Protein AF-A0A1V5YYM2-F1 (afdb_monomer_lite)

Radius of gyration: 24.9 Å; chains: 1; bounding box: 81×80×57 Å

Secondary structure (DSSP, 8-state):
------------TTSHHHHHHHHHHHHHHHH-S------GGGTSPPP---GGGS-HHHHHHHHHHT-GGGHHHHHHHHHHHHH-TTS-HHHHHHHHHHHHHHHHHTT-HHHHHHHHHHHHHH-TT-TTHHHHHHHHHHHHHH---TT----HHHHHHHHHHHHHHS-TTSHHHHHHHHHHHHHHHHHHHHH--HHHHHHHHHHHHHHHHHHHHHHH-TTS-HHHHHHHHHHIIIIIHHHHHHHTTB-TTSPBP---HHHHHHHHHHHHHHHHGGG-S----

Foldseek 3Di:
DDDDDDDDDPPDPPDPVVVVVVVVVVVVVVVPPDPPVVVLCVLQDDQPDDPVLDDPLLVVLVVQLPPLVCLVSVLVSLVVQLPPPSHDPSSNVSSLSSNLVSCLVVVNNVVSLVSLVVCCVVCVPPVVNLSSLLVNLCSQQPDDDPPDHDDPVSNCVSLVVNVVPDDLLDPSNLVSLLSSLSRLVVVCVVPVDVVSLLSSLLSLLSSLLSLVCQLPDPVDDPVRNVVSVCCCVPRRVVVNCCSLQCPPVNDRDPADPVSVVSVVVSVVVSVVVVVPPPPDD

Structure (mmCIF, N/CA/C/O backbone):
data_AF-A0A1V5YYM2-F1
#
_entry.id   AF-A0A1V5YYM2-F1
#
loop_
_atom_site.group_PDB
_atom_site.id
_atom_site.type_symbol
_atom_site.label_atom_id
_atom_site.label_alt_id
_atom_site.label_comp_id
_atom_site.label_asym_id
_atom_site.label_entity_id
_atom_site.label_seq_id
_atom_site.pdbx_PDB_ins_code
_atom_site.Cartn_x
_atom_site.Cartn_y
_atom_site.Cartn_z
_atom_site.occupancy
_atom_site.B_iso_or_equiv
_atom_site.auth_seq_id
_atom_site.auth_comp_id
_atom_site.auth_asym_id
_atom_site.auth_atom_id
_atom_site.pdbx_PDB_model_num
ATOM 1 N N . MET A 1 1 ? 58.681 -53.855 -14.105 1.00 44.12 1 MET A N 1
ATOM 2 C CA . MET A 1 1 ? 58.026 -53.119 -15.206 1.00 44.12 1 MET A CA 1
ATOM 3 C C . MET A 1 1 ? 56.528 -53.098 -14.947 1.00 44.12 1 MET A C 1
ATOM 5 O O . MET A 1 1 ? 55.849 -54.044 -15.306 1.00 44.12 1 MET A O 1
ATOM 9 N N . TYR A 1 2 ? 56.048 -52.062 -14.265 1.00 34.19 2 TYR A N 1
ATOM 10 C CA . TYR A 1 2 ? 54.653 -51.618 -14.283 1.00 34.19 2 TYR A CA 1
ATOM 11 C C . TYR A 1 2 ? 54.739 -50.100 -14.138 1.00 34.19 2 TYR A C 1
ATOM 13 O O . TYR A 1 2 ? 55.001 -49.595 -13.050 1.00 34.19 2 TYR A O 1
ATOM 21 N N . ASN A 1 3 ? 54.689 -49.423 -15.283 1.00 38.22 3 ASN A N 1
ATOM 22 C CA . ASN A 1 3 ? 54.658 -47.971 -15.380 1.00 38.22 3 ASN A CA 1
ATOM 23 C C . ASN A 1 3 ? 53.221 -47.491 -15.166 1.00 38.22 3 ASN A C 1
ATOM 25 O O . ASN A 1 3 ? 52.296 -48.042 -15.759 1.00 38.22 3 ASN A O 1
ATOM 29 N N . ASP A 1 4 ? 53.104 -46.471 -14.318 1.00 44.41 4 ASP A N 1
ATOM 30 C CA . ASP A 1 4 ? 52.368 -45.223 -14.526 1.00 44.41 4 ASP A CA 1
ATOM 31 C C . ASP A 1 4 ? 51.010 -45.286 -15.223 1.00 44.41 4 ASP A C 1
ATOM 33 O O . ASP A 1 4 ? 50.957 -45.476 -16.425 1.00 44.41 4 ASP A O 1
ATOM 37 N N . TYR A 1 5 ? 49.939 -44.980 -14.479 1.00 43.19 5 TYR A N 1
ATOM 38 C CA . TYR A 1 5 ? 48.896 -44.010 -14.864 1.00 43.19 5 TYR A CA 1
ATOM 39 C C . TYR A 1 5 ? 48.033 -43.695 -13.627 1.00 43.19 5 TYR A C 1
ATOM 41 O O . TYR A 1 5 ? 46.926 -44.199 -13.461 1.00 43.19 5 TYR A O 1
ATOM 49 N N . PHE A 1 6 ? 48.549 -42.849 -12.733 1.00 40.72 6 PHE A N 1
ATOM 50 C CA . PHE A 1 6 ? 47.739 -42.149 -11.731 1.00 40.72 6 PHE A CA 1
ATOM 51 C C . PHE A 1 6 ? 47.846 -40.649 -12.014 1.00 40.72 6 PHE A C 1
ATOM 53 O O . PHE A 1 6 ? 48.712 -39.945 -11.500 1.00 40.72 6 PHE A O 1
ATOM 60 N N . SER A 1 7 ? 46.989 -40.161 -12.909 1.00 41.47 7 SER A N 1
ATOM 61 C CA . SER A 1 7 ? 46.844 -38.731 -13.166 1.00 41.47 7 SER A CA 1
ATOM 62 C C . SER A 1 7 ? 46.002 -38.115 -12.052 1.00 41.47 7 SER A C 1
ATOM 64 O O . SER A 1 7 ? 44.785 -38.278 -11.996 1.00 41.47 7 SER A O 1
ATOM 66 N N . ALA A 1 8 ? 46.679 -37.414 -11.147 1.00 40.66 8 ALA A N 1
ATOM 67 C CA . ALA A 1 8 ? 46.074 -36.572 -10.133 1.00 40.66 8 ALA A CA 1
ATOM 68 C C . ALA A 1 8 ? 45.288 -35.423 -10.792 1.00 40.66 8 ALA A C 1
ATOM 70 O O . ALA A 1 8 ? 45.864 -34.522 -11.401 1.00 40.66 8 ALA A O 1
ATOM 71 N N . PHE A 1 9 ? 43.963 -35.427 -10.639 1.00 40.72 9 PHE A N 1
ATOM 72 C CA . PHE A 1 9 ? 43.147 -34.234 -10.851 1.00 40.72 9 PHE A CA 1
ATOM 73 C C . PHE A 1 9 ? 43.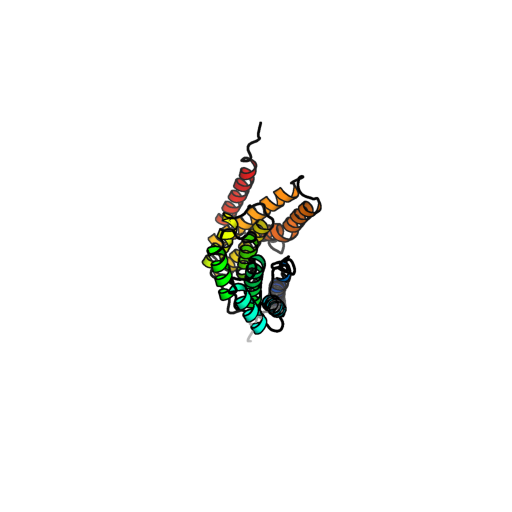372 -33.277 -9.672 1.00 40.72 9 PHE A C 1
ATOM 75 O O . PHE A 1 9 ? 42.743 -33.390 -8.621 1.00 40.72 9 PHE A O 1
ATOM 82 N N . HIS A 1 10 ? 44.272 -32.310 -9.850 1.00 41.38 10 HIS A N 1
ATOM 83 C CA . HIS A 1 10 ? 44.354 -31.123 -9.001 1.00 41.38 10 HIS A CA 1
ATOM 84 C C . HIS A 1 10 ? 43.120 -30.235 -9.238 1.00 41.38 10 HIS A C 1
ATOM 86 O O . HIS A 1 10 ? 43.156 -29.270 -10.000 1.00 41.38 10 HIS A O 1
ATOM 92 N N . LEU A 1 11 ? 42.005 -30.550 -8.576 1.00 45.25 11 LEU A N 1
ATOM 93 C CA . LEU A 1 11 ? 40.904 -29.603 -8.403 1.00 45.25 11 LEU A CA 1
ATOM 94 C C . LEU A 1 11 ? 41.304 -28.611 -7.306 1.00 45.25 11 LEU A C 1
ATOM 96 O O . LEU A 1 11 ? 41.264 -28.915 -6.117 1.00 45.25 11 LEU A O 1
ATOM 100 N N . GLY A 1 12 ? 41.751 -27.429 -7.733 1.00 44.16 12 GLY A N 1
ATOM 101 C CA . GLY A 1 12 ? 42.163 -26.346 -6.844 1.00 44.16 12 GLY A CA 1
ATOM 102 C C . GLY A 1 12 ? 41.041 -25.914 -5.877 1.00 44.16 12 GLY A C 1
ATOM 103 O O . GLY A 1 12 ? 39.883 -25.794 -6.291 1.00 44.16 12 GLY A O 1
ATOM 104 N N . PRO A 1 13 ? 41.357 -25.621 -4.603 1.00 47.72 13 PRO A N 1
ATOM 105 C CA . PRO A 1 13 ? 40.385 -25.373 -3.533 1.00 47.72 13 PRO A CA 1
ATOM 106 C C . PRO A 1 13 ? 39.775 -23.955 -3.548 1.00 47.72 13 PRO A C 1
ATOM 108 O O . PRO A 1 13 ? 39.622 -23.337 -2.501 1.00 47.72 13 PRO A O 1
ATOM 111 N N . CYS A 1 14 ? 39.406 -23.405 -4.714 1.00 48.28 14 CYS A N 1
ATOM 112 C CA . CYS A 1 14 ? 39.045 -21.977 -4.815 1.00 48.28 14 CYS A CA 1
ATOM 113 C C . CYS A 1 14 ? 37.675 -21.653 -5.439 1.00 48.28 14 CYS A C 1
ATOM 115 O O . CYS A 1 14 ? 37.370 -20.478 -5.626 1.00 48.28 14 CYS A O 1
ATOM 117 N N . ARG A 1 15 ? 36.815 -22.635 -5.754 1.00 47.94 15 ARG A N 1
ATOM 118 C CA . ARG A 1 15 ? 35.509 -22.353 -6.404 1.00 47.94 15 ARG A CA 1
ATOM 119 C C . ARG A 1 15 ? 34.270 -22.452 -5.511 1.00 47.94 15 ARG A C 1
ATOM 121 O O . ARG A 1 15 ? 33.248 -21.857 -5.842 1.00 47.94 15 ARG A O 1
ATOM 128 N N . TRP A 1 16 ? 34.359 -23.106 -4.355 1.00 46.88 16 TRP A N 1
ATOM 129 C CA . TRP A 1 16 ? 33.216 -23.245 -3.443 1.00 46.88 16 TRP A CA 1
ATOM 130 C C . TRP A 1 16 ? 32.995 -22.010 -2.554 1.00 46.88 16 TRP A C 1
ATOM 132 O O . TRP A 1 16 ? 31.853 -21.638 -2.297 1.00 46.88 16 TRP A O 1
ATOM 142 N N . GLY A 1 17 ? 34.067 -21.303 -2.172 1.00 46.50 17 GLY A N 1
ATOM 143 C CA . GLY A 1 17 ? 33.970 -20.100 -1.333 1.00 46.50 17 GLY A CA 1
ATOM 144 C C . GLY A 1 17 ? 33.253 -18.929 -2.012 1.00 46.50 17 GLY A C 1
ATOM 145 O O . GLY A 1 17 ? 32.474 -18.228 -1.373 1.00 46.50 17 GLY A O 1
ATOM 146 N N . VAL A 1 18 ? 33.437 -18.755 -3.326 1.00 53.44 18 VAL A N 1
ATOM 147 C CA . VAL A 1 18 ? 32.796 -17.659 -4.076 1.00 53.44 18 VAL A CA 1
ATOM 148 C C . VAL A 1 18 ? 31.281 -17.855 -4.164 1.00 53.44 18 VAL A C 1
ATOM 150 O O . VAL A 1 18 ? 30.542 -16.880 -4.064 1.00 53.44 18 VAL A O 1
ATOM 153 N N . SER A 1 19 ? 30.811 -19.101 -4.288 1.00 55.78 19 SER A N 1
ATOM 154 C CA . SER A 1 19 ? 29.377 -19.415 -4.366 1.00 55.78 19 SER A CA 1
ATOM 155 C C . SER A 1 19 ? 28.674 -19.252 -3.016 1.00 55.78 19 SER A C 1
ATOM 157 O O . SER A 1 19 ? 27.562 -18.734 -2.973 1.00 55.78 19 SER A O 1
ATOM 159 N N . LEU A 1 20 ? 29.338 -19.613 -1.910 1.00 52.62 20 LEU A N 1
ATOM 160 C CA . LEU A 1 20 ? 28.791 -19.433 -0.561 1.00 52.62 20 LEU A CA 1
ATOM 161 C C . LEU A 1 20 ? 28.708 -17.947 -0.179 1.00 52.62 20 LEU A C 1
ATOM 163 O O . LEU A 1 20 ? 27.688 -17.501 0.336 1.00 52.62 20 LEU A O 1
ATOM 167 N N . VAL A 1 21 ? 29.741 -17.157 -0.499 1.00 55.38 21 VAL A N 1
ATOM 168 C CA . VAL A 1 21 ? 29.733 -15.703 -0.270 1.00 55.38 21 VAL A CA 1
ATOM 169 C C . VAL A 1 21 ? 28.675 -15.018 -1.138 1.00 55.38 21 VAL A C 1
ATOM 171 O O . VAL A 1 21 ? 27.991 -14.125 -0.655 1.00 55.38 21 VAL A O 1
ATOM 174 N N . LEU A 1 22 ? 28.465 -15.456 -2.384 1.00 53.03 22 LEU A N 1
ATOM 175 C CA . LEU A 1 22 ? 27.386 -14.934 -3.232 1.00 53.03 22 LEU A CA 1
ATOM 176 C C . LEU A 1 22 ? 25.995 -15.260 -2.686 1.00 53.03 22 LEU A C 1
ATOM 178 O O . LEU A 1 22 ? 25.126 -14.395 -2.734 1.00 53.03 22 LEU A O 1
ATOM 182 N N . LEU A 1 23 ? 25.789 -16.467 -2.151 1.00 53.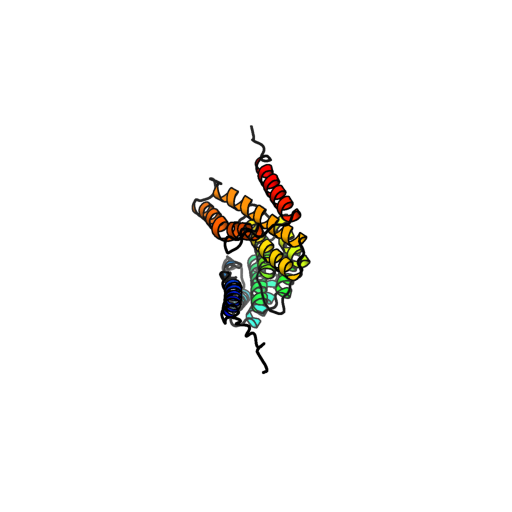47 23 LEU A N 1
ATOM 183 C CA . LEU A 1 23 ? 24.527 -16.849 -1.518 1.00 53.47 23 LEU A CA 1
ATOM 184 C C . LEU A 1 23 ? 24.281 -16.025 -0.245 1.00 53.47 23 LEU A C 1
ATOM 186 O O . LEU A 1 23 ? 23.186 -15.505 -0.064 1.00 53.47 23 LEU A O 1
ATOM 190 N N . VAL A 1 24 ? 25.306 -15.836 0.593 1.00 53.91 24 VAL A N 1
ATOM 191 C CA . VAL A 1 24 ? 25.226 -15.015 1.813 1.00 53.91 24 VAL A CA 1
ATOM 192 C C . VAL A 1 24 ? 25.005 -13.540 1.480 1.00 53.91 24 VAL A C 1
ATOM 194 O O . VAL A 1 24 ? 24.198 -12.901 2.140 1.00 53.91 24 VAL A O 1
ATOM 197 N N . VAL A 1 25 ? 25.635 -12.999 0.433 1.00 51.94 25 VAL A N 1
ATOM 198 C CA . VAL A 1 25 ? 25.414 -11.615 -0.024 1.00 51.94 25 VAL A CA 1
ATOM 199 C C . VAL A 1 25 ? 24.026 -11.455 -0.656 1.00 51.94 25 VAL A C 1
ATOM 201 O O . VAL A 1 25 ? 23.361 -10.464 -0.384 1.00 51.94 25 VAL A O 1
ATOM 204 N N . LEU A 1 26 ? 23.529 -12.422 -1.433 1.00 50.34 26 LEU A N 1
ATOM 205 C CA . LEU A 1 26 ? 22.161 -12.387 -1.971 1.00 50.34 26 LEU A CA 1
ATOM 206 C C . LEU A 1 26 ? 21.103 -12.501 -0.864 1.00 50.34 26 LEU A C 1
ATOM 208 O O . LEU A 1 26 ? 20.121 -11.761 -0.887 1.00 50.34 26 LEU A O 1
ATOM 212 N N . LEU A 1 27 ? 21.322 -13.361 0.135 1.00 47.38 27 LEU A N 1
ATOM 213 C CA . LEU A 1 27 ? 20.458 -13.462 1.314 1.00 47.38 27 LEU A CA 1
ATOM 214 C C . LEU A 1 27 ? 20.529 -12.184 2.160 1.00 47.38 27 LEU A C 1
ATOM 216 O O . LEU A 1 27 ? 19.483 -11.658 2.540 1.00 47.38 27 LEU A O 1
ATOM 220 N N . ALA A 1 28 ? 21.729 -11.630 2.362 1.00 44.12 28 ALA A N 1
ATOM 221 C CA . ALA A 1 28 ? 21.941 -10.383 3.087 1.00 44.12 28 ALA A CA 1
ATOM 222 C C . ALA A 1 28 ? 21.322 -9.180 2.368 1.00 44.12 28 ALA A C 1
ATOM 224 O O . ALA A 1 28 ? 20.746 -8.347 3.043 1.00 44.12 28 ALA A O 1
ATOM 225 N N . PHE A 1 29 ? 21.333 -9.099 1.033 1.00 41.75 29 PHE A N 1
ATOM 226 C CA . PHE A 1 29 ? 20.630 -8.039 0.291 1.00 41.75 29 PHE A CA 1
ATOM 227 C C . PHE A 1 29 ? 19.119 -8.286 0.162 1.00 41.75 29 PHE A C 1
ATOM 229 O O . PHE A 1 29 ? 18.362 -7.327 0.053 1.00 41.75 29 PHE A O 1
ATOM 236 N N . SER A 1 30 ? 18.640 -9.534 0.244 1.00 44.91 30 SER A N 1
ATOM 237 C CA . SER A 1 30 ? 17.197 -9.810 0.384 1.00 44.91 30 SER A CA 1
ATOM 238 C C . SER A 1 30 ? 16.642 -9.385 1.753 1.00 44.91 30 SER A C 1
ATOM 240 O O . SER A 1 30 ? 15.436 -9.137 1.877 1.00 44.91 30 SER A O 1
ATOM 242 N N . ALA A 1 31 ? 17.530 -9.308 2.755 1.00 39.16 31 ALA A N 1
ATOM 243 C CA . ALA A 1 31 ? 17.263 -8.871 4.123 1.00 39.16 31 ALA A CA 1
ATOM 244 C C . ALA A 1 31 ? 17.612 -7.385 4.362 1.00 39.16 31 ALA A C 1
ATOM 246 O O . ALA A 1 31 ? 16.974 -6.739 5.183 1.00 39.16 31 ALA A O 1
ATOM 247 N N . ALA A 1 32 ? 18.580 -6.836 3.621 1.00 35.69 32 ALA A N 1
ATOM 248 C CA . ALA A 1 32 ? 19.042 -5.445 3.661 1.00 35.69 32 ALA A CA 1
ATOM 249 C C . ALA A 1 32 ? 18.532 -4.614 2.473 1.00 35.69 32 ALA A C 1
ATOM 251 O O . ALA A 1 32 ? 19.055 -3.537 2.188 1.00 35.69 32 ALA A O 1
ATOM 252 N N . GLY A 1 33 ? 17.494 -5.096 1.783 1.00 37.94 33 GLY A N 1
ATOM 253 C CA . GLY A 1 33 ? 16.566 -4.214 1.093 1.00 37.94 33 GLY A CA 1
ATOM 254 C C . GLY A 1 33 ? 15.927 -3.377 2.181 1.00 37.94 33 GLY A C 1
ATOM 255 O O . GLY A 1 33 ? 15.015 -3.858 2.843 1.00 37.94 33 GLY A O 1
ATOM 256 N N . THR A 1 34 ? 16.549 -2.225 2.429 1.00 42.56 34 THR A N 1
ATOM 257 C CA . THR A 1 34 ? 16.205 -1.193 3.399 1.00 42.56 34 THR A CA 1
ATOM 258 C C . THR A 1 34 ? 14.816 -1.409 3.956 1.00 42.56 34 THR A C 1
ATOM 260 O O . THR A 1 34 ? 13.812 -1.079 3.325 1.00 42.56 34 THR A O 1
ATOM 263 N N . ALA A 1 35 ? 14.797 -1.974 5.159 1.00 38.59 35 ALA A N 1
ATOM 264 C CA . ALA A 1 35 ? 13.756 -1.713 6.113 1.00 38.59 35 ALA A CA 1
ATOM 265 C C . ALA A 1 35 ? 13.716 -0.188 6.329 1.00 38.59 35 ALA A C 1
ATOM 267 O O . ALA A 1 35 ? 14.156 0.324 7.351 1.00 38.59 35 ALA A O 1
ATOM 268 N N . GLU A 1 36 ? 13.098 0.545 5.400 1.00 40.38 36 GLU A N 1
ATOM 269 C CA . GLU A 1 36 ? 11.957 1.316 5.851 1.00 40.38 36 GLU A CA 1
ATOM 270 C C . GLU A 1 36 ? 11.090 0.281 6.567 1.00 40.38 36 GLU A C 1
ATOM 272 O O . GLU A 1 36 ? 10.297 -0.448 5.971 1.00 40.38 36 GLU A O 1
ATOM 277 N N . GLN A 1 37 ? 11.326 0.139 7.875 1.00 41.47 37 GLN A N 1
ATOM 278 C CA . GLN A 1 37 ? 10.225 -0.081 8.782 1.00 41.47 37 GLN A CA 1
ATOM 279 C C . GLN A 1 37 ? 9.257 1.037 8.414 1.00 41.47 37 GLN A C 1
ATOM 281 O O . GLN A 1 37 ? 9.395 2.165 8.879 1.00 41.47 37 GLN A O 1
ATOM 286 N N . LEU A 1 38 ? 8.371 0.746 7.457 1.00 43.47 38 LEU A N 1
ATOM 287 C CA . LEU A 1 38 ? 7.159 1.487 7.211 1.00 43.47 38 LEU A CA 1
ATOM 288 C C . LEU A 1 38 ? 6.465 1.434 8.558 1.00 43.47 38 LEU A C 1
ATOM 290 O O . LEU A 1 38 ? 5.816 0.450 8.913 1.00 43.47 38 LEU A O 1
ATOM 294 N N . LEU A 1 39 ? 6.759 2.445 9.369 1.00 44.66 39 LEU A N 1
ATOM 295 C CA . LEU A 1 39 ? 6.080 2.695 10.610 1.00 44.66 39 LEU A CA 1
ATOM 296 C C . LEU A 1 39 ? 4.640 2.919 10.177 1.00 44.66 39 LEU A C 1
ATOM 298 O O . LEU A 1 39 ? 4.279 3.990 9.690 1.00 44.66 39 LEU A O 1
ATOM 302 N N . LEU A 1 40 ? 3.835 1.869 10.337 1.00 50.53 40 LEU A N 1
ATOM 303 C CA . LEU A 1 40 ? 2.377 1.902 10.258 1.00 50.53 40 LEU A CA 1
ATOM 304 C C . LEU A 1 40 ? 1.811 3.093 11.061 1.00 50.53 40 LEU A C 1
ATOM 306 O O . LEU A 1 40 ? 0.749 3.611 10.746 1.00 50.53 40 LEU A O 1
ATOM 310 N N . CYS A 1 41 ? 2.581 3.619 12.019 1.00 45.00 41 CYS A N 1
ATOM 311 C CA . CYS A 1 41 ? 2.316 4.842 12.766 1.00 45.00 41 CYS A CA 1
ATOM 312 C C . CYS A 1 41 ? 1.985 6.080 11.909 1.00 45.00 41 CYS A C 1
ATOM 314 O O . CYS A 1 41 ? 1.233 6.924 12.382 1.00 45.00 41 CYS A O 1
ATOM 316 N N . ASN A 1 42 ? 2.500 6.208 10.677 1.00 58.47 42 ASN A N 1
ATOM 317 C CA . ASN A 1 42 ? 2.163 7.346 9.801 1.00 58.47 42 ASN A CA 1
ATOM 318 C C . ASN A 1 42 ? 0.884 7.125 8.977 1.00 58.47 42 ASN A C 1
ATOM 320 O O . ASN A 1 42 ? 0.391 8.064 8.361 1.00 58.47 42 ASN A O 1
ATOM 324 N N . PHE A 1 43 ? 0.374 5.893 8.919 1.00 70.19 43 PHE A N 1
ATOM 325 C CA . PHE A 1 43 ? -0.786 5.533 8.102 1.00 70.19 43 PHE A CA 1
ATOM 326 C C . PHE A 1 43 ? -2.116 5.892 8.778 1.00 70.19 43 PHE A C 1
ATOM 328 O O . PHE A 1 43 ? -3.088 6.197 8.093 1.00 70.19 43 PHE A O 1
ATOM 335 N N . ASN A 1 44 ? -2.155 5.898 10.111 1.00 83.00 44 ASN A N 1
ATOM 336 C CA . ASN A 1 44 ? -3.383 6.115 10.866 1.00 83.00 44 ASN A CA 1
ATOM 337 C C . ASN A 1 44 ? -3.205 7.200 11.945 1.00 83.00 44 ASN A C 1
ATOM 339 O O . ASN A 1 44 ? -3.111 6.874 13.138 1.00 83.00 44 ASN A O 1
ATOM 343 N N . PRO A 1 45 ? -3.090 8.484 11.545 1.00 84.94 45 PRO A N 1
ATOM 344 C CA . PRO A 1 45 ? -2.953 9.581 12.495 1.00 84.94 45 PRO A CA 1
ATOM 345 C C . PRO A 1 45 ? -4.145 9.615 13.454 1.00 84.94 45 PRO A C 1
ATOM 347 O O . PRO A 1 45 ? -5.249 9.213 13.099 1.00 84.94 45 PRO A O 1
ATOM 350 N N . ALA A 1 46 ? -3.914 10.096 14.676 1.00 87.81 46 ALA A N 1
ATOM 351 C CA . ALA A 1 46 ? -4.987 10.299 15.644 1.00 87.81 46 ALA A CA 1
ATOM 352 C C . ALA A 1 46 ? -6.096 11.179 15.036 1.00 87.81 46 ALA A C 1
ATOM 354 O O . ALA A 1 46 ? -5.765 12.179 14.396 1.00 87.81 46 ALA A O 1
ATOM 355 N N . PRO A 1 47 ? -7.381 10.840 15.233 1.00 89.50 47 PRO A N 1
ATOM 356 C CA . PRO A 1 47 ? -8.466 11.645 14.699 1.00 89.50 47 PRO A CA 1
ATOM 357 C C . PRO A 1 47 ? -8.510 12.995 15.428 1.00 89.50 47 PRO A C 1
ATOM 359 O O . PRO A 1 47 ? -8.361 13.062 16.651 1.00 89.50 47 PRO A O 1
ATOM 362 N N . GLU A 1 48 ? -8.703 14.075 14.675 1.00 88.94 48 GLU A N 1
ATOM 363 C CA . GLU A 1 48 ? -8.870 15.421 15.225 1.00 88.94 48 GLU A CA 1
ATOM 364 C C . GLU A 1 48 ? -10.336 15.620 15.617 1.00 88.94 48 GLU A C 1
ATOM 366 O O . GLU A 1 48 ? -11.169 16.012 14.804 1.00 88.94 48 GLU A O 1
ATOM 371 N N . LEU A 1 49 ? -10.657 15.298 16.869 1.00 88.31 49 LEU A N 1
ATOM 372 C CA . LEU A 1 49 ? -12.015 15.358 17.401 1.00 88.31 49 LEU A CA 1
ATOM 373 C C . LEU A 1 49 ? -12.123 16.436 18.485 1.00 88.31 49 LEU A C 1
ATOM 375 O O . LEU A 1 49 ? -11.239 16.529 19.344 1.00 88.31 49 LEU A O 1
ATOM 379 N N . PRO A 1 50 ? -13.188 17.258 18.489 1.00 86.62 50 PRO A N 1
ATOM 380 C CA . PRO A 1 50 ? -13.443 18.150 19.609 1.00 86.62 50 PRO A CA 1
ATOM 381 C C . PRO A 1 50 ? -13.764 17.322 20.857 1.00 86.62 50 PRO A C 1
ATOM 383 O O . PRO A 1 50 ? -14.423 16.288 20.770 1.00 86.62 50 PRO A O 1
ATOM 386 N N . TYR A 1 51 ? -13.339 17.805 22.025 1.00 78.00 51 TYR A N 1
ATOM 387 C CA . TYR A 1 51 ? -13.476 17.091 23.302 1.00 78.00 51 TYR A CA 1
ATOM 388 C C . TYR A 1 51 ? -14.911 16.618 23.606 1.00 78.00 51 TYR A C 1
ATOM 390 O O . TYR A 1 51 ? -15.108 15.584 24.221 1.00 78.00 51 TYR A O 1
ATOM 398 N N . GLU A 1 52 ? -15.920 17.359 23.149 1.00 88.69 52 GLU A N 1
ATOM 399 C CA . GLU A 1 52 ? -17.336 17.061 23.406 1.00 88.69 52 GLU A CA 1
ATOM 400 C C . GLU A 1 52 ? -17.944 16.034 22.433 1.00 88.69 52 GLU A C 1
ATOM 402 O O . GLU A 1 52 ? -19.106 15.662 22.585 1.00 88.69 52 GLU A O 1
ATOM 407 N N . SER A 1 53 ? -17.199 15.600 21.409 1.00 91.56 53 SER A N 1
ATOM 408 C CA . SER A 1 53 ? -17.707 14.665 20.389 1.00 91.56 53 SER A CA 1
ATOM 409 C C . SER A 1 53 ? -17.579 13.195 20.767 1.00 91.56 53 SER A C 1
ATOM 411 O O . SER A 1 53 ? -18.150 12.353 20.078 1.00 91.56 53 SER A O 1
ATOM 413 N N . THR A 1 54 ? -16.857 12.886 21.843 1.00 94.69 54 THR A N 1
ATOM 414 C CA . THR A 1 54 ? -16.673 11.524 22.336 1.00 94.69 54 THR A CA 1
ATOM 415 C C . THR A 1 54 ? -17.215 11.369 23.753 1.00 94.69 54 THR A C 1
ATOM 417 O O . THR A 1 54 ? -17.270 12.317 24.538 1.00 94.69 54 THR A O 1
ATOM 420 N N . SER A 1 55 ? -17.659 10.158 24.085 1.00 95.88 55 SER A N 1
ATOM 421 C CA . SER A 1 55 ? -17.982 9.788 25.464 1.00 95.88 55 SER A CA 1
ATOM 422 C C . SER A 1 55 ? -16.725 9.348 26.224 1.00 95.88 55 SER A C 1
ATOM 424 O O . SER A 1 55 ? -15.719 8.960 25.625 1.00 95.88 55 SER A O 1
ATOM 426 N N . PHE A 1 56 ? -16.789 9.325 27.558 1.00 95.81 56 PHE A N 1
ATOM 427 C CA . PHE A 1 56 ? -15.687 8.813 28.382 1.00 95.81 56 PHE A CA 1
ATOM 428 C C . PHE A 1 56 ? -15.350 7.347 28.070 1.00 95.81 56 PHE A C 1
ATOM 430 O O . PHE A 1 56 ? -14.186 6.949 28.126 1.00 95.81 56 PHE A O 1
ATOM 437 N N . GLU A 1 57 ? -16.355 6.538 27.735 1.00 96.88 57 GLU A N 1
ATOM 438 C CA . GLU A 1 57 ? -16.171 5.148 27.319 1.00 96.88 57 GLU A CA 1
ATOM 439 C C . GLU A 1 57 ? -15.417 5.063 25.985 1.00 96.88 57 GLU A C 1
ATOM 441 O O . GLU A 1 57 ? -14.505 4.248 25.852 1.00 96.88 57 GLU A O 1
ATOM 446 N N . GLN A 1 58 ? -15.741 5.927 25.019 1.00 97.12 58 GLN A N 1
ATOM 447 C CA . GLN A 1 58 ? -15.046 5.988 23.729 1.00 97.12 58 GLN A CA 1
ATOM 448 C C . GLN A 1 58 ? -13.591 6.443 23.891 1.00 97.12 58 GLN A C 1
ATOM 450 O O . GLN A 1 58 ? -12.696 5.850 23.288 1.00 97.12 58 GLN A O 1
ATOM 455 N N . ASP A 1 59 ? -13.333 7.422 24.760 1.00 95.56 59 ASP A N 1
ATOM 456 C CA . ASP A 1 59 ? -11.975 7.867 25.088 1.00 95.56 59 ASP A CA 1
ATOM 457 C C . ASP A 1 59 ? -11.147 6.748 25.740 1.00 95.56 59 ASP A C 1
ATOM 459 O O . ASP A 1 59 ? -9.966 6.567 25.420 1.00 95.56 59 ASP A O 1
ATOM 463 N N . ALA A 1 60 ? -11.765 5.965 26.632 1.00 96.81 60 ALA A N 1
ATOM 464 C CA . ALA A 1 60 ? -11.123 4.814 27.258 1.00 96.81 60 ALA A CA 1
ATOM 465 C C . ALA A 1 60 ? -10.773 3.735 26.221 1.00 96.81 60 ALA A C 1
ATOM 467 O O . ALA A 1 60 ? -9.625 3.285 26.170 1.00 96.81 60 ALA A O 1
ATOM 468 N N . LEU A 1 61 ? -11.714 3.381 25.339 1.00 97.69 61 LEU A N 1
ATOM 469 C CA . LEU A 1 61 ? -11.467 2.432 24.250 1.00 97.69 61 LEU A CA 1
ATOM 470 C C . LEU A 1 61 ? -10.383 2.942 23.290 1.00 97.69 61 LEU A C 1
ATOM 472 O O . LEU A 1 61 ? -9.519 2.176 22.863 1.00 97.69 61 LEU A O 1
ATOM 476 N N . TYR A 1 62 ? -10.371 4.237 22.978 1.00 96.31 62 TYR A N 1
ATOM 477 C CA . TYR A 1 62 ? -9.329 4.844 22.151 1.00 96.31 62 TYR A CA 1
ATOM 478 C C . TYR A 1 62 ? -7.946 4.723 22.812 1.00 96.31 62 TYR A C 1
ATOM 480 O O . TYR A 1 62 ? -6.966 4.346 22.160 1.00 96.31 62 TYR A O 1
ATOM 488 N N . ALA A 1 63 ? -7.855 4.978 24.119 1.00 95.44 63 ALA A N 1
ATOM 489 C CA . ALA A 1 63 ? -6.616 4.816 24.876 1.00 95.44 63 ALA A CA 1
ATOM 490 C C . ALA A 1 63 ? -6.131 3.354 24.915 1.00 95.44 63 ALA A C 1
ATOM 492 O O . ALA A 1 63 ? -4.923 3.110 24.823 1.00 95.44 63 ALA A O 1
ATOM 493 N N . GLU A 1 64 ? -7.044 2.386 25.014 1.00 96.81 64 GLU A N 1
ATOM 494 C CA . GLU A 1 64 ? -6.734 0.952 24.942 1.00 96.81 64 GLU A CA 1
ATOM 495 C C . GLU A 1 64 ? -6.266 0.534 23.539 1.00 96.81 64 GLU A C 1
ATOM 497 O O . GLU A 1 64 ? -5.224 -0.108 23.404 1.00 96.81 64 GLU A O 1
ATOM 502 N N . ALA A 1 65 ? -6.951 0.980 22.482 1.00 95.50 65 ALA A N 1
ATOM 503 C CA . ALA A 1 65 ? -6.610 0.705 21.081 1.00 95.50 65 ALA A CA 1
ATOM 504 C C . ALA A 1 65 ? -5.199 1.189 20.675 1.00 95.50 65 ALA A C 1
ATOM 506 O O . ALA A 1 65 ? -4.582 0.686 19.725 1.00 95.50 65 ALA A O 1
ATOM 507 N N . LYS A 1 66 ? -4.636 2.162 21.402 1.00 93.69 66 LYS A N 1
ATOM 508 C CA . LYS A 1 66 ? -3.268 2.654 21.174 1.00 93.69 66 LYS A CA 1
ATOM 509 C C . LYS A 1 66 ? -2.176 1.727 21.724 1.00 93.69 66 LYS A C 1
ATOM 511 O O . LYS A 1 66 ? -1.041 1.819 21.252 1.00 93.69 66 LYS A O 1
ATOM 516 N N . GLN A 1 67 ? -2.486 0.825 22.653 1.00 91.62 67 GLN A N 1
ATOM 517 C CA . GLN A 1 67 ? -1.510 -0.025 23.352 1.00 91.62 67 GLN A CA 1
ATOM 518 C C . GLN A 1 67 ? -1.147 -1.284 22.540 1.00 91.62 67 GLN A C 1
ATOM 520 O O . GLN A 1 67 ? -1.709 -2.358 22.740 1.00 91.62 67 GLN A O 1
ATOM 525 N N . LEU A 1 68 ? -0.185 -1.176 21.610 1.00 84.62 68 LEU A N 1
ATOM 526 C CA . LEU A 1 68 ? 0.258 -2.317 20.776 1.00 84.62 68 LEU A CA 1
ATOM 527 C C . LEU A 1 68 ? 0.967 -3.433 21.553 1.00 84.62 68 LEU A C 1
ATOM 529 O O . LEU A 1 68 ? 1.101 -4.544 21.043 1.00 84.62 68 LEU A O 1
ATOM 533 N N . ASP A 1 69 ? 1.439 -3.158 22.766 1.00 89.94 69 ASP A N 1
ATOM 534 C CA . ASP A 1 69 ? 1.986 -4.163 23.676 1.00 89.94 69 ASP A CA 1
ATOM 535 C C . ASP A 1 69 ? 0.905 -5.133 24.178 1.00 89.94 69 ASP A C 1
ATOM 537 O O . ASP A 1 69 ? 1.211 -6.282 24.499 1.00 89.94 69 ASP A O 1
ATOM 541 N N . LYS A 1 70 ? -0.368 -4.716 24.159 1.00 93.38 70 LYS A N 1
ATOM 542 C CA . LYS A 1 70 ? -1.533 -5.519 24.557 1.00 93.38 70 LYS A CA 1
ATOM 543 C C . LYS A 1 70 ? -2.465 -5.760 23.373 1.00 93.38 70 LYS A C 1
ATOM 545 O O . LYS A 1 70 ? -3.641 -5.403 23.407 1.00 93.38 70 LYS A O 1
ATOM 550 N N . LYS A 1 71 ? -1.926 -6.383 22.320 1.00 93.19 71 LYS A N 1
ATOM 551 C CA . LYS A 1 71 ? -2.588 -6.558 21.013 1.00 93.19 71 LYS A CA 1
ATOM 552 C C . LYS A 1 71 ? -4.039 -7.045 21.104 1.00 93.19 71 LYS A C 1
ATOM 554 O O . LYS A 1 71 ? -4.891 -6.457 20.454 1.00 93.19 71 LYS A O 1
ATOM 559 N N . ASP A 1 72 ? -4.340 -8.045 21.936 1.00 96.38 72 ASP A N 1
ATOM 560 C CA . ASP A 1 72 ? -5.707 -8.577 22.072 1.00 96.38 72 ASP A CA 1
ATOM 561 C C . ASP A 1 72 ? -6.691 -7.556 22.668 1.00 96.38 72 ASP A C 1
ATOM 563 O O . ASP A 1 72 ? -7.831 -7.452 22.215 1.00 96.38 72 ASP A O 1
ATOM 567 N N . GLN A 1 73 ? -6.246 -6.776 23.660 1.00 97.06 73 GLN A N 1
ATOM 568 C CA . GLN A 1 73 ? -7.053 -5.712 24.268 1.00 97.06 73 GLN A CA 1
ATOM 569 C C . GLN A 1 73 ? -7.253 -4.565 23.280 1.00 97.06 73 GLN A C 1
ATOM 571 O O . GLN A 1 73 ? -8.379 -4.128 23.066 1.00 97.06 73 GLN A O 1
ATOM 576 N N . ALA A 1 74 ? -6.178 -4.142 22.611 1.00 96.88 74 ALA A N 1
ATOM 577 C CA . ALA A 1 74 ? -6.248 -3.107 21.589 1.00 96.88 74 ALA A CA 1
ATOM 578 C C . ALA A 1 74 ? -7.180 -3.514 20.433 1.00 96.88 74 ALA A C 1
ATOM 580 O O . ALA A 1 74 ? -7.998 -2.714 19.987 1.00 96.88 74 ALA A O 1
ATOM 581 N N . LEU A 1 75 ? -7.117 -4.776 19.997 1.00 97.50 75 LEU A N 1
ATOM 582 C CA . LEU A 1 75 ? -7.984 -5.330 18.960 1.00 97.50 75 LEU A CA 1
ATOM 583 C C . LEU A 1 75 ? -9.459 -5.334 19.387 1.00 97.50 75 LEU A C 1
ATOM 585 O O . LEU A 1 75 ? -10.330 -4.951 18.604 1.00 97.50 75 LEU A O 1
ATOM 589 N N . ALA A 1 76 ? -9.749 -5.749 20.623 1.00 98.00 76 ALA A N 1
ATOM 590 C CA . ALA A 1 76 ? -11.103 -5.710 21.170 1.00 98.00 76 ALA A CA 1
ATOM 591 C C . ALA A 1 76 ? -11.640 -4.272 21.253 1.00 98.00 76 ALA A C 1
ATOM 593 O O . ALA A 1 76 ? -12.781 -4.026 20.858 1.00 98.00 76 ALA A O 1
ATOM 594 N N . ALA A 1 77 ? -10.805 -3.322 21.681 1.00 97.94 77 ALA A N 1
ATOM 595 C CA . ALA A 1 77 ? -11.170 -1.915 21.769 1.00 97.94 77 ALA A CA 1
ATOM 596 C C . ALA A 1 77 ? -11.454 -1.293 20.391 1.00 97.94 77 ALA A C 1
ATOM 598 O O . ALA A 1 77 ? -12.470 -0.618 20.222 1.00 97.94 77 ALA A O 1
ATOM 599 N N . CYS A 1 78 ? -10.634 -1.587 19.372 1.00 97.69 78 CYS A N 1
ATOM 600 C CA . CYS A 1 78 ? -10.901 -1.168 17.991 1.00 97.69 78 CYS A CA 1
ATOM 601 C C . CYS A 1 78 ? -12.247 -1.695 17.477 1.00 97.69 78 CYS A C 1
ATOM 603 O O . CYS A 1 78 ? -13.017 -0.946 16.878 1.00 97.69 78 CYS A O 1
ATOM 605 N N . ARG A 1 79 ? -12.557 -2.971 17.736 1.00 98.12 79 ARG A N 1
ATOM 606 C CA . ARG A 1 79 ? -13.832 -3.579 17.323 1.00 98.12 79 ARG A CA 1
ATOM 607 C C . ARG A 1 79 ? -15.024 -2.936 18.016 1.00 98.12 79 ARG A C 1
ATOM 609 O O . ARG A 1 79 ? -16.028 -2.698 17.352 1.00 98.12 79 ARG A O 1
ATOM 616 N N . ALA A 1 80 ? -14.903 -2.648 19.312 1.00 98.00 80 ALA A N 1
ATOM 617 C CA . ALA A 1 80 ? -15.940 -1.961 20.072 1.00 98.00 80 ALA A CA 1
ATOM 618 C C . ALA A 1 80 ? -16.200 -0.555 19.508 1.00 98.00 80 ALA A C 1
ATOM 620 O O . ALA A 1 80 ? -17.344 -0.240 19.198 1.00 98.00 80 ALA A O 1
ATOM 621 N N . LEU A 1 81 ? -15.148 0.238 19.268 1.00 97.50 81 LEU A N 1
ATOM 622 C CA . LEU A 1 81 ? -15.269 1.570 18.658 1.00 97.50 81 LEU A CA 1
ATOM 623 C C . LEU A 1 81 ? -15.890 1.527 17.261 1.00 97.50 81 LEU A C 1
ATOM 625 O O . LEU A 1 81 ? -16.753 2.335 16.945 1.00 97.50 81 LEU A O 1
ATOM 629 N N . ARG A 1 82 ? -15.479 0.573 16.420 1.00 95.56 82 ARG A N 1
ATOM 630 C CA . ARG A 1 82 ? -16.003 0.424 15.054 1.00 95.56 82 ARG A CA 1
ATOM 631 C C . ARG A 1 82 ? -17.479 0.014 15.021 1.00 95.56 82 ARG A C 1
ATOM 633 O O . ARG A 1 82 ? -18.165 0.292 14.045 1.00 95.56 82 ARG A O 1
ATOM 640 N N . GLN A 1 83 ? -17.952 -0.703 16.039 1.00 95.94 83 GLN A N 1
ATOM 641 C CA . GLN A 1 83 ? -19.345 -1.153 16.144 1.00 95.94 83 GLN A CA 1
ATOM 642 C C . GLN A 1 83 ? -20.248 -0.141 16.859 1.00 95.94 83 GLN A C 1
ATOM 644 O O . GLN A 1 83 ? -21.471 -0.274 16.798 1.00 95.94 83 GLN A O 1
ATOM 649 N N . ASP A 1 84 ? -19.668 0.853 17.530 1.00 97.25 84 ASP A N 1
ATOM 650 C CA . ASP A 1 84 ? -20.407 1.898 18.220 1.00 97.25 84 ASP A CA 1
ATOM 651 C C . ASP A 1 84 ? -20.943 2.933 17.222 1.00 97.25 84 ASP A C 1
ATOM 653 O O . ASP A 1 84 ? -20.239 3.842 16.788 1.00 97.25 84 ASP A O 1
ATOM 657 N N . SER A 1 85 ? -22.231 2.826 16.890 1.00 95.56 85 SER A N 1
ATOM 658 C CA . SER A 1 85 ? -22.908 3.769 15.993 1.00 95.56 85 SER A CA 1
ATOM 659 C C . SER A 1 85 ? -23.011 5.195 16.546 1.00 95.56 85 SER A C 1
ATOM 661 O O . SER A 1 85 ? -23.393 6.095 15.803 1.00 95.56 85 SER A O 1
ATOM 663 N N . SER A 1 86 ? -22.743 5.401 17.840 1.00 96.44 86 SER A N 1
ATOM 664 C CA . SER A 1 86 ? -22.703 6.730 18.458 1.00 96.44 86 SER A CA 1
ATOM 665 C C . SER A 1 86 ? -21.324 7.388 18.384 1.00 96.44 86 SER A C 1
ATOM 667 O O . SER A 1 86 ? -21.220 8.589 18.628 1.00 96.44 86 SER A O 1
ATOM 669 N N . ALA A 1 87 ? -20.274 6.638 18.032 1.00 96.06 87 ALA A N 1
ATOM 670 C CA . ALA A 1 87 ? -18.939 7.191 17.852 1.00 96.06 87 ALA A CA 1
ATOM 671 C C . ALA A 1 87 ? -18.879 8.072 16.592 1.00 96.06 87 ALA A C 1
ATOM 673 O O . ALA A 1 87 ? -19.470 7.707 15.568 1.00 96.06 87 ALA A O 1
ATOM 674 N N . PRO A 1 88 ? -18.132 9.192 16.612 1.00 95.62 88 PRO A N 1
ATOM 675 C CA . PRO A 1 88 ? -17.878 9.985 15.415 1.00 95.62 88 PRO A CA 1
ATOM 676 C C . PRO A 1 88 ? -17.306 9.142 14.273 1.00 95.62 88 PRO A C 1
ATOM 678 O O . PRO A 1 88 ? -16.531 8.206 14.497 1.00 95.62 88 PRO A O 1
ATOM 681 N N . TRP A 1 89 ? -17.659 9.498 13.039 1.00 93.00 89 TRP A N 1
ATOM 682 C CA . TRP A 1 89 ? -17.234 8.774 11.840 1.00 93.00 89 TRP A CA 1
ATOM 683 C C . TRP A 1 89 ? -15.708 8.638 11.756 1.00 93.00 89 TRP A C 1
ATOM 685 O O . TRP A 1 89 ? -15.176 7.559 11.490 1.00 93.00 89 TRP A O 1
ATOM 695 N N . GLU A 1 90 ? -14.991 9.715 12.061 1.00 93.69 90 GLU A N 1
ATOM 696 C CA . GLU A 1 90 ? -13.534 9.776 12.054 1.00 93.69 90 GLU A CA 1
ATOM 697 C C . GLU A 1 90 ? -12.923 8.801 13.069 1.00 93.69 90 GLU A C 1
ATOM 699 O O . GLU A 1 90 ? -11.892 8.189 12.783 1.00 93.69 90 GLU A O 1
ATOM 704 N N . LEU A 1 91 ? -13.577 8.600 14.222 1.00 95.25 91 LEU A N 1
ATOM 705 C CA . LEU A 1 91 ? -13.144 7.637 15.235 1.00 95.25 91 LEU A CA 1
ATOM 706 C C . LEU A 1 91 ? -13.377 6.193 14.778 1.00 95.25 91 LEU A C 1
ATOM 708 O O . LEU A 1 91 ? -12.495 5.351 14.952 1.00 95.25 91 LEU A O 1
ATOM 712 N N . GLN A 1 92 ? -14.523 5.906 14.153 1.00 95.00 92 GLN A N 1
ATOM 713 C CA . GLN A 1 92 ? -14.822 4.579 13.594 1.00 95.00 92 GLN A CA 1
ATOM 714 C C . GLN A 1 92 ? -13.853 4.215 12.459 1.00 95.00 92 GLN A C 1
ATOM 716 O O . GLN A 1 92 ? -13.322 3.097 12.411 1.00 95.00 92 GLN A O 1
ATOM 721 N N . ARG A 1 93 ? -13.569 5.175 11.570 1.00 93.31 93 ARG A N 1
ATOM 722 C CA . ARG A 1 93 ? -12.571 5.035 10.503 1.00 93.31 93 ARG A CA 1
ATOM 723 C C . ARG A 1 93 ? -11.188 4.775 11.090 1.00 93.31 93 ARG A C 1
ATOM 725 O O . ARG A 1 93 ? -10.546 3.790 10.725 1.00 93.31 93 ARG A O 1
ATOM 732 N N . TRP A 1 94 ? -10.755 5.602 12.042 1.00 94.44 94 TRP A N 1
ATOM 733 C CA . TRP A 1 94 ? -9.477 5.419 12.730 1.00 94.44 94 TRP A CA 1
ATOM 734 C C . TRP A 1 94 ? -9.372 4.037 13.388 1.00 94.44 94 TRP A C 1
ATOM 736 O O . TRP A 1 94 ? -8.357 3.354 13.236 1.00 94.44 94 TRP A O 1
ATOM 746 N N . ALA A 1 95 ? -10.425 3.593 14.079 1.00 95.62 95 ALA A N 1
ATOM 747 C CA . ALA A 1 95 ? -10.458 2.296 14.744 1.00 95.62 95 ALA A CA 1
ATOM 748 C C . ALA A 1 95 ? -10.341 1.136 13.744 1.00 95.62 95 ALA A C 1
ATOM 750 O O . ALA A 1 95 ? -9.620 0.175 14.009 1.00 95.62 95 ALA A O 1
ATOM 751 N N . THR A 1 96 ? -10.972 1.248 12.572 1.00 94.94 96 THR A N 1
ATOM 752 C CA . THR A 1 96 ? -10.853 0.257 11.490 1.00 94.94 96 THR A CA 1
ATOM 753 C C . THR A 1 96 ? -9.424 0.160 10.966 1.00 94.94 96 THR A C 1
ATOM 755 O O . THR A 1 96 ? -8.875 -0.935 10.845 1.00 94.94 96 THR A O 1
ATOM 758 N N . LEU A 1 97 ? -8.786 1.298 10.692 1.00 92.69 97 LEU A N 1
ATOM 759 C CA . LEU A 1 97 ? -7.402 1.325 10.213 1.00 92.69 97 LEU A CA 1
ATOM 760 C C . LEU A 1 97 ? -6.430 0.779 11.257 1.00 92.69 97 LEU A C 1
ATOM 762 O O . LEU A 1 97 ? -5.488 0.056 10.926 1.00 92.69 97 LEU A O 1
ATOM 766 N N . ARG A 1 98 ? -6.695 1.068 12.532 1.00 94.12 98 ARG A N 1
ATOM 767 C CA . ARG A 1 98 ? -5.928 0.529 13.650 1.00 94.12 98 ARG A CA 1
ATOM 768 C C . ARG A 1 98 ? -6.113 -0.982 13.788 1.00 94.12 98 ARG A C 1
ATOM 770 O O . ARG A 1 98 ? -5.140 -1.682 14.055 1.00 94.12 98 ARG A O 1
ATOM 777 N N . GLU A 1 99 ? -7.321 -1.492 13.560 1.00 95.50 99 GLU A N 1
ATOM 778 C CA . GLU A 1 99 ? -7.605 -2.929 13.533 1.00 95.50 99 GLU A CA 1
ATOM 779 C C . GLU A 1 99 ? -6.796 -3.633 12.425 1.00 95.50 99 GLU A C 1
ATOM 781 O O . GLU A 1 99 ? -6.136 -4.631 12.709 1.00 95.50 99 GLU A O 1
ATOM 786 N N . ILE A 1 100 ? -6.752 -3.083 11.203 1.00 94.69 100 ILE A N 1
ATOM 787 C CA . ILE A 1 100 ? -5.929 -3.604 10.087 1.00 94.69 100 ILE A CA 1
ATOM 788 C C . ILE A 1 100 ? -4.445 -3.679 10.482 1.00 94.69 100 ILE A C 1
ATOM 790 O O . ILE A 1 100 ? -3.781 -4.697 10.253 1.00 94.69 100 ILE A O 1
ATOM 794 N N . GLU A 1 101 ? -3.922 -2.620 11.105 1.00 92.19 101 GLU A N 1
ATOM 795 C CA . GLU A 1 101 ? -2.540 -2.566 11.591 1.00 92.19 101 GLU A CA 1
ATOM 796 C C . GLU A 1 101 ? -2.258 -3.655 12.636 1.00 92.19 101 GLU A C 1
ATOM 798 O O . GLU A 1 101 ? -1.280 -4.398 12.511 1.00 92.19 101 GLU A O 1
ATOM 803 N N . ILE A 1 102 ? -3.120 -3.777 13.651 1.00 93.12 102 ILE A N 1
ATOM 804 C CA . ILE A 1 102 ? -2.965 -4.762 14.728 1.00 93.12 102 ILE A CA 1
ATOM 805 C C . ILE A 1 102 ? -3.014 -6.184 14.164 1.00 93.12 102 ILE A C 1
ATOM 807 O O . ILE A 1 102 ? -2.130 -6.980 14.480 1.00 93.12 102 ILE A O 1
ATOM 811 N N . LEU A 1 103 ? -3.979 -6.489 13.290 1.00 94.81 103 LEU A N 1
ATOM 812 C CA . LEU A 1 103 ? -4.096 -7.795 12.631 1.00 94.81 103 LEU A CA 1
ATOM 813 C C . LEU A 1 103 ? -2.824 -8.141 11.848 1.00 94.81 103 LEU A C 1
ATOM 815 O O . LEU A 1 103 ? -2.307 -9.249 11.964 1.00 94.81 103 LEU A O 1
ATOM 819 N N . THR A 1 104 ? -2.260 -7.171 11.128 1.00 91.69 104 THR A N 1
ATOM 820 C CA . THR A 1 104 ? -0.995 -7.352 10.399 1.00 91.69 104 THR A CA 1
ATOM 821 C C . THR A 1 104 ? 0.178 -7.638 11.345 1.00 91.69 104 THR A C 1
ATOM 823 O O . THR A 1 104 ? 1.038 -8.458 11.044 1.00 91.69 104 THR A O 1
ATOM 826 N N . VAL A 1 105 ? 0.226 -6.987 12.511 1.00 90.06 105 VAL A N 1
ATOM 827 C CA . VAL A 1 105 ? 1.255 -7.202 13.550 1.00 90.06 105 VAL A CA 1
ATOM 828 C C . VAL A 1 105 ? 1.034 -8.505 14.344 1.00 90.06 105 VAL A C 1
ATOM 830 O O . VAL A 1 105 ? 1.920 -8.946 15.086 1.00 90.06 105 VAL A O 1
ATOM 833 N N . MET A 1 106 ? -0.144 -9.114 14.225 1.00 92.19 106 MET A N 1
ATOM 834 C CA . MET A 1 106 ? -0.503 -10.418 14.789 1.00 92.19 106 MET A CA 1
ATOM 835 C C . MET A 1 106 ? -0.376 -11.560 13.772 1.00 92.19 106 MET A C 1
ATOM 837 O O . MET A 1 106 ? -0.872 -12.650 14.048 1.00 92.19 106 MET A O 1
ATOM 841 N N . ASP A 1 107 ? 0.259 -11.323 12.619 1.00 92.75 107 ASP A N 1
ATOM 842 C CA . ASP A 1 107 ? 0.404 -12.307 11.537 1.00 92.75 107 ASP A CA 1
ATOM 843 C C . ASP A 1 107 ? -0.959 -12.830 11.015 1.00 92.75 107 ASP A C 1
ATOM 845 O O . ASP A 1 107 ? -1.119 -13.999 10.653 1.00 92.75 107 ASP A O 1
ATOM 849 N N . GLN A 1 108 ? -1.976 -11.956 11.021 1.00 94.25 108 GLN A N 1
ATOM 850 C CA . GLN A 1 108 ? -3.331 -12.205 10.514 1.00 94.25 108 GLN A CA 1
ATOM 851 C C . GLN A 1 108 ? -3.612 -11.377 9.250 1.00 94.25 108 GLN A C 1
ATOM 853 O O . GLN A 1 108 ? -4.661 -10.739 9.128 1.00 94.25 108 GLN A O 1
ATOM 858 N N . GLU A 1 109 ? -2.684 -11.367 8.291 1.00 94.69 109 GLU A N 1
ATOM 859 C CA . GLU A 1 109 ? -2.771 -10.512 7.102 1.00 94.69 109 GLU A CA 1
ATOM 860 C C . GLU A 1 109 ? -4.041 -10.753 6.274 1.00 94.69 109 GLU A C 1
ATOM 862 O O . GLU A 1 109 ? -4.646 -9.787 5.825 1.00 94.69 109 GLU A O 1
ATOM 867 N N . HIS A 1 110 ? -4.512 -11.997 6.121 1.00 95.12 110 HIS A N 1
ATOM 868 C CA . HIS A 1 110 ? -5.773 -12.264 5.408 1.00 95.12 110 HIS A CA 1
ATOM 869 C C . HIS A 1 110 ? -6.975 -11.577 6.071 1.00 95.12 110 HIS A C 1
ATOM 871 O O . HIS A 1 110 ? -7.770 -10.945 5.382 1.00 95.12 110 HIS A O 1
ATOM 877 N N . ALA A 1 111 ? -7.068 -11.614 7.405 1.00 96.19 111 ALA A N 1
ATOM 878 C CA . ALA A 1 111 ? -8.134 -10.923 8.128 1.00 96.19 111 ALA A CA 1
ATOM 879 C C . ALA A 1 111 ? -8.023 -9.396 7.975 1.00 96.19 111 ALA A C 1
ATOM 881 O O . ALA A 1 111 ? -9.038 -8.712 7.847 1.00 96.19 111 ALA A O 1
ATOM 882 N N . ALA A 1 112 ? -6.796 -8.863 7.947 1.00 95.94 112 ALA A N 1
ATOM 883 C CA . ALA A 1 112 ? -6.546 -7.448 7.684 1.00 95.94 112 ALA A CA 1
ATOM 884 C C . ALA A 1 112 ? -7.005 -7.045 6.267 1.00 95.94 112 ALA A C 1
ATOM 886 O O . ALA A 1 112 ? -7.666 -6.016 6.100 1.00 95.94 112 ALA A O 1
ATOM 887 N N . LEU A 1 113 ? -6.716 -7.880 5.259 1.00 96.00 113 LEU A N 1
ATOM 888 C CA . LEU A 1 113 ? -7.175 -7.679 3.883 1.00 96.00 113 LEU A CA 1
ATOM 889 C C . LEU A 1 113 ? -8.700 -7.729 3.779 1.00 96.00 113 LEU A C 1
ATOM 891 O O . LEU A 1 113 ? -9.295 -6.840 3.168 1.00 96.00 113 LEU A O 1
ATOM 895 N N . ASP A 1 114 ? -9.337 -8.729 4.387 1.00 97.00 114 ASP A N 1
ATOM 896 C CA . ASP A 1 114 ? -10.792 -8.888 4.364 1.00 97.00 114 ASP A CA 1
ATOM 897 C C . ASP A 1 114 ? -11.499 -7.698 5.012 1.00 97.00 114 ASP A C 1
ATOM 899 O O . ASP A 1 114 ? -12.478 -7.187 4.459 1.00 97.00 114 ASP A O 1
ATOM 903 N N . LEU A 1 115 ? -10.973 -7.215 6.142 1.00 97.06 115 LEU A N 1
ATOM 904 C CA . LEU A 1 115 ? -11.496 -6.041 6.830 1.00 97.06 115 LEU A CA 1
ATOM 905 C C . LEU A 1 115 ? -11.386 -4.783 5.963 1.00 97.06 115 LEU A C 1
ATOM 907 O O . LEU A 1 115 ? -12.384 -4.085 5.787 1.00 97.06 115 LEU A O 1
ATOM 911 N N . GLY A 1 116 ? -10.216 -4.511 5.376 1.00 95.94 116 GLY A N 1
ATOM 912 C CA . GLY A 1 116 ? -10.039 -3.343 4.510 1.00 95.94 116 GLY A CA 1
ATOM 913 C C . GLY A 1 116 ? -10.897 -3.408 3.245 1.00 95.94 116 GLY A C 1
ATOM 914 O O . GLY A 1 116 ? -11.561 -2.431 2.899 1.00 95.94 116 GLY A O 1
ATOM 915 N N . LYS A 1 117 ? -10.980 -4.578 2.596 1.00 96.19 117 LYS A N 1
ATOM 916 C CA . LYS A 1 117 ? -11.871 -4.800 1.444 1.00 96.19 117 LYS A CA 1
ATOM 917 C C . LYS A 1 117 ? -13.343 -4.630 1.822 1.00 96.19 117 LYS A C 1
ATOM 919 O O . LYS A 1 117 ? -14.134 -4.157 1.008 1.00 96.19 117 LYS A O 1
ATOM 924 N N . ALA A 1 118 ? -13.757 -5.079 3.007 1.00 96.44 118 ALA A N 1
ATOM 925 C CA . ALA A 1 118 ? -15.127 -4.899 3.486 1.00 96.44 118 ALA A CA 1
ATOM 926 C C . ALA A 1 118 ? -15.434 -3.424 3.761 1.00 96.44 118 ALA A C 1
ATOM 928 O O . ALA A 1 118 ? -16.476 -2.940 3.323 1.00 96.44 118 ALA A O 1
ATOM 929 N N . TRP A 1 119 ? -14.508 -2.709 4.403 1.00 95.19 119 TRP A N 1
ATOM 930 C CA . TRP A 1 119 ? -14.639 -1.281 4.673 1.00 95.19 119 TRP A CA 1
ATOM 931 C C . TRP A 1 119 ? -14.793 -0.466 3.387 1.00 95.19 119 TRP A C 1
ATOM 933 O O . TRP A 1 119 ? -15.751 0.289 3.266 1.00 95.19 119 TRP A O 1
ATOM 943 N N . LEU A 1 120 ? -13.914 -0.671 2.400 1.00 94.88 120 LEU A N 1
ATOM 944 C CA . LEU A 1 120 ? -13.958 0.046 1.118 1.00 94.88 120 LEU A CA 1
ATOM 945 C C . LEU A 1 120 ? -15.250 -0.216 0.330 1.00 94.88 120 LEU A C 1
ATOM 947 O O . LEU A 1 120 ? -15.758 0.679 -0.337 1.00 94.88 120 LEU A O 1
ATOM 951 N N . ARG A 1 121 ? -15.810 -1.429 0.424 1.00 95.56 121 ARG A N 1
ATOM 952 C CA . ARG A 1 121 ? -17.104 -1.759 -0.198 1.00 95.56 121 ARG A CA 1
ATOM 953 C C . ARG A 1 121 ? -18.283 -1.074 0.485 1.00 95.56 121 ARG A C 1
ATOM 955 O O . ARG A 1 121 ? -19.253 -0.742 -0.184 1.00 95.56 121 ARG A O 1
ATOM 962 N N . GLN A 1 122 ? -18.226 -0.928 1.805 1.00 95.25 122 GLN A N 1
ATOM 963 C CA . GLN A 1 122 ? -19.287 -0.290 2.586 1.00 95.25 122 GLN A CA 1
ATOM 964 C C . GLN A 1 122 ? -19.206 1.237 2.515 1.00 95.25 122 GLN A C 1
ATOM 966 O O . GLN A 1 122 ? -20.236 1.896 2.608 1.00 95.25 122 GLN A O 1
ATOM 971 N N . ASN A 1 123 ? -18.002 1.778 2.307 1.00 94.00 123 ASN A N 1
ATOM 972 C CA . ASN A 1 123 ? -17.707 3.206 2.363 1.00 94.00 123 ASN A CA 1
ATOM 973 C C . ASN A 1 123 ? -16.908 3.644 1.121 1.00 94.00 123 ASN A C 1
ATOM 975 O O . ASN A 1 123 ? -15.732 3.999 1.240 1.00 94.00 123 ASN A O 1
ATOM 979 N N . PRO A 1 124 ? -17.511 3.593 -0.083 1.00 91.06 124 PRO A N 1
ATOM 980 C CA . PRO A 1 124 ? -16.811 3.919 -1.327 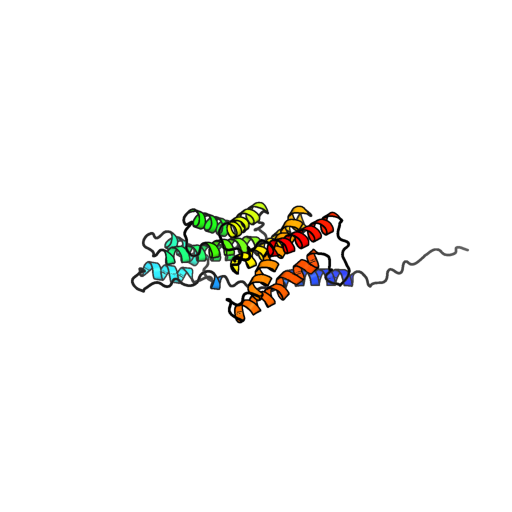1.00 91.06 124 PRO A CA 1
ATOM 981 C C . PRO A 1 124 ? -16.325 5.375 -1.378 1.00 91.06 124 PRO A C 1
ATOM 983 O O . PRO A 1 124 ? -15.284 5.641 -1.973 1.00 91.06 124 PRO A O 1
ATOM 986 N N . ASP A 1 125 ? -17.040 6.282 -0.705 1.00 91.31 125 ASP A N 1
ATOM 987 C CA . ASP A 1 125 ? -16.752 7.720 -0.656 1.00 91.31 125 ASP A CA 1
ATOM 988 C C . ASP A 1 125 ? -15.881 8.124 0.554 1.00 91.31 125 ASP A C 1
ATOM 990 O O . ASP A 1 125 ? -15.800 9.306 0.892 1.00 91.31 125 ASP A O 1
ATOM 994 N N . ASP A 1 126 ? -15.252 7.164 1.249 1.00 90.25 126 ASP A N 1
ATOM 995 C CA . ASP A 1 126 ? -14.360 7.467 2.375 1.00 90.25 126 ASP A CA 1
ATOM 996 C C . ASP A 1 126 ? -13.226 8.407 1.908 1.00 90.25 126 ASP A C 1
ATOM 998 O O . ASP A 1 126 ? -12.482 8.065 0.981 1.00 90.25 126 ASP A O 1
ATOM 1002 N N . PRO A 1 127 ? -13.052 9.582 2.547 1.00 87.81 127 PRO A N 1
ATOM 1003 C CA . PRO A 1 127 ? -12.093 10.591 2.103 1.00 87.81 127 PRO A CA 1
ATOM 1004 C C . PRO A 1 127 ? -10.641 10.119 2.157 1.00 87.81 127 PRO A C 1
ATOM 1006 O O . PRO A 1 127 ? -9.794 10.719 1.502 1.00 87.81 127 PRO A O 1
ATOM 1009 N N . GLY A 1 128 ? -10.342 9.059 2.907 1.00 87.81 128 GLY A N 1
ATOM 1010 C CA . GLY A 1 128 ? -9.031 8.435 2.875 1.00 87.81 128 GLY A CA 1
ATOM 1011 C C . GLY A 1 128 ? -9.064 6.973 2.458 1.00 87.81 128 GLY A C 1
ATOM 1012 O O . GLY A 1 128 ? -8.340 6.157 3.028 1.00 87.81 128 GLY A O 1
ATOM 1013 N N . ALA A 1 129 ? -9.920 6.633 1.491 1.00 91.12 129 ALA A N 1
ATOM 1014 C CA . ALA A 1 129 ? -9.966 5.320 0.858 1.00 91.12 129 ALA A CA 1
ATOM 1015 C C . ALA A 1 129 ? -8.656 4.969 0.122 1.00 91.12 129 ALA A C 1
ATOM 1017 O O . ALA A 1 129 ? -8.263 3.800 0.097 1.00 91.12 129 ALA A O 1
ATOM 1018 N N . LEU A 1 130 ? -7.956 5.964 -0.445 1.00 90.38 130 LEU A N 1
ATOM 1019 C CA . LEU A 1 130 ? -6.652 5.772 -1.098 1.00 90.38 130 LEU A CA 1
ATOM 1020 C C . LEU A 1 130 ? -5.630 5.194 -0.119 1.00 90.38 130 LEU A C 1
ATOM 1022 O O . LEU A 1 130 ? -4.948 4.220 -0.434 1.00 90.38 130 LEU A O 1
ATOM 1026 N N . GLU A 1 131 ? -5.541 5.767 1.076 1.00 88.38 131 GLU A N 1
ATOM 1027 C CA . GLU A 1 131 ? -4.625 5.331 2.117 1.00 88.38 131 GLU A CA 1
ATOM 1028 C C . GLU A 1 131 ? -4.897 3.865 2.448 1.00 88.38 131 GLU A C 1
ATOM 1030 O O . GLU A 1 131 ? -3.954 3.071 2.482 1.00 88.38 131 GLU A O 1
ATOM 1035 N N . ILE A 1 132 ? -6.168 3.485 2.642 1.00 92.00 132 ILE A N 1
ATOM 1036 C CA . ILE A 1 132 ? -6.550 2.095 2.943 1.00 92.00 132 ILE A CA 1
ATOM 1037 C C . ILE A 1 132 ? -6.049 1.169 1.842 1.00 92.00 132 ILE A C 1
ATOM 1039 O O . ILE A 1 132 ? -5.357 0.196 2.134 1.00 92.00 132 ILE A O 1
ATOM 1043 N N . ARG A 1 133 ? -6.343 1.486 0.575 1.00 94.19 133 ARG A N 1
ATOM 1044 C CA 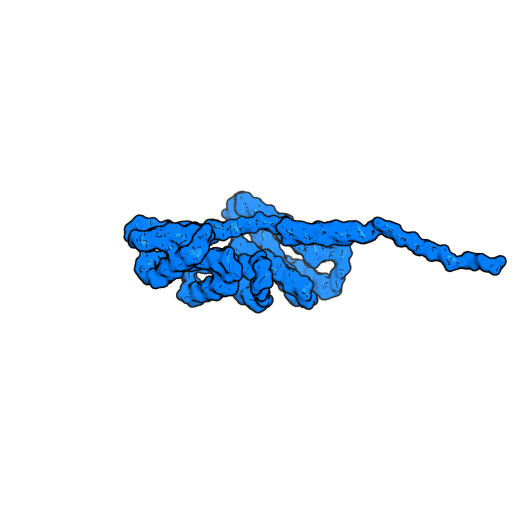. ARG A 1 133 ? -5.906 0.674 -0.568 1.00 94.19 133 ARG A CA 1
ATOM 1045 C C . ARG A 1 133 ? -4.387 0.548 -0.631 1.00 94.19 133 ARG A C 1
ATOM 1047 O O . ARG A 1 133 ? -3.876 -0.551 -0.832 1.00 94.19 133 ARG A O 1
ATOM 1054 N N . VAL A 1 134 ? -3.660 1.642 -0.403 1.00 91.31 134 VAL A N 1
ATOM 1055 C CA . VAL A 1 134 ? -2.190 1.646 -0.340 1.00 91.31 134 VAL A CA 1
ATOM 1056 C C . VAL A 1 134 ? -1.686 0.728 0.771 1.00 91.31 134 VAL A C 1
ATOM 1058 O O . VAL A 1 134 ? -0.710 0.007 0.567 1.00 91.31 134 VAL A O 1
ATOM 1061 N N . GLU A 1 135 ? -2.334 0.715 1.934 1.00 91.00 135 GLU A N 1
ATOM 1062 C CA . GLU A 1 135 ? -1.947 -0.181 3.023 1.00 91.00 135 GLU A CA 1
ATOM 1063 C C . GLU A 1 135 ? -2.224 -1.650 2.688 1.00 91.00 135 GLU A C 1
ATOM 1065 O O . GLU A 1 135 ? -1.348 -2.494 2.887 1.00 91.00 135 GLU A O 1
ATOM 1070 N N . LEU A 1 136 ? -3.368 -1.957 2.069 1.00 95.25 136 LEU A N 1
ATOM 1071 C CA . LEU A 1 136 ? -3.638 -3.297 1.536 1.00 95.25 136 LEU A CA 1
ATOM 1072 C C . LEU A 1 136 ? -2.573 -3.717 0.509 1.00 95.25 136 LEU A C 1
ATOM 1074 O O . LEU A 1 136 ? -2.073 -4.844 0.560 1.00 95.25 136 LEU A O 1
ATOM 1078 N N . GLY A 1 137 ? -2.163 -2.793 -0.367 1.00 94.69 137 GLY A N 1
ATOM 1079 C CA . GLY A 1 137 ? -1.077 -2.981 -1.332 1.00 94.69 137 GLY A CA 1
ATOM 1080 C C . GLY A 1 137 ? 0.258 -3.314 -0.660 1.00 94.69 137 GLY A C 1
ATOM 1081 O O . GLY A 1 137 ? 0.934 -4.273 -1.047 1.00 94.69 137 GLY A O 1
ATOM 1082 N N . LYS A 1 138 ? 0.626 -2.589 0.404 1.00 91.88 138 LYS A N 1
ATOM 1083 C CA . LYS A 1 138 ? 1.835 -2.884 1.193 1.00 91.88 138 LYS A CA 1
ATOM 1084 C C . LYS A 1 138 ? 1.763 -4.253 1.858 1.00 91.88 138 LYS A C 1
ATOM 1086 O O . LYS A 1 138 ? 2.763 -4.976 1.818 1.00 91.88 138 LYS A O 1
ATOM 1091 N N . ILE A 1 139 ? 0.614 -4.621 2.438 1.00 93.38 139 ILE A N 1
ATOM 1092 C CA . ILE A 1 139 ? 0.413 -5.936 3.062 1.00 93.38 139 ILE A CA 1
ATOM 1093 C C . ILE A 1 139 ? 0.759 -7.029 2.046 1.00 93.38 139 ILE A C 1
ATOM 1095 O O . ILE A 1 139 ? 1.666 -7.827 2.300 1.00 93.38 139 ILE A O 1
ATOM 1099 N N . VAL A 1 140 ? 0.149 -7.014 0.856 1.00 95.19 140 VAL A N 1
ATOM 1100 C CA . VAL A 1 140 ? 0.387 -8.067 -0.147 1.00 95.19 140 VAL A CA 1
ATOM 1101 C C . VAL A 1 140 ? 1.774 -8.015 -0.801 1.00 95.19 140 VAL A C 1
ATOM 1103 O O . VAL A 1 140 ? 2.337 -9.062 -1.153 1.00 95.19 140 VAL A O 1
ATOM 1106 N N . ALA A 1 141 ? 2.365 -6.826 -0.953 1.00 90.25 141 ALA A N 1
ATOM 1107 C CA . ALA A 1 141 ? 3.657 -6.661 -1.618 1.00 90.25 141 ALA A CA 1
ATOM 1108 C C . ALA A 1 141 ? 4.855 -6.999 -0.713 1.00 90.25 141 ALA A C 1
ATOM 1110 O O . ALA A 1 141 ? 5.857 -7.576 -1.175 1.00 90.25 141 ALA A O 1
ATOM 1111 N N . GLN A 1 142 ? 4.772 -6.644 0.573 1.00 86.38 142 GLN A N 1
ATOM 1112 C CA . GLN A 1 142 ? 5.939 -6.562 1.453 1.00 86.38 142 GLN A CA 1
ATOM 1113 C C . GLN A 1 142 ? 5.950 -7.576 2.595 1.00 86.38 142 GLN A C 1
ATOM 1115 O O . GLN A 1 142 ? 7.048 -7.962 3.007 1.00 86.38 142 GLN A O 1
ATOM 1120 N N . ARG A 1 143 ? 4.793 -8.029 3.097 1.00 81.69 143 ARG A N 1
ATOM 1121 C CA . ARG A 1 143 ? 4.757 -8.952 4.242 1.00 81.69 143 ARG A CA 1
ATOM 1122 C C . ARG A 1 143 ? 5.284 -10.333 3.858 1.00 81.69 143 ARG A C 1
ATOM 1124 O O . ARG A 1 143 ? 5.163 -10.777 2.716 1.00 81.69 143 ARG A O 1
ATOM 1131 N N . ARG A 1 144 ? 5.974 -10.961 4.815 1.00 75.31 144 ARG A N 1
ATOM 1132 C CA . ARG A 1 144 ? 6.734 -12.210 4.626 1.00 75.31 144 ARG A CA 1
ATOM 1133 C C . ARG A 1 144 ? 6.479 -13.229 5.735 1.00 75.31 144 ARG A C 1
ATOM 1135 O O . ARG A 1 144 ? 7.330 -14.092 5.951 1.00 75.31 144 ARG A O 1
ATOM 1142 N N . HIS A 1 145 ? 5.368 -13.119 6.465 1.00 85.56 145 HIS A N 1
ATOM 1143 C CA . HIS A 1 145 ? 5.012 -14.174 7.402 1.00 85.56 145 HIS A CA 1
ATOM 1144 C C . HIS A 1 145 ? 4.887 -15.501 6.635 1.00 85.56 145 HIS A C 1
ATOM 1146 O O . HIS A 1 145 ? 4.378 -15.534 5.514 1.00 85.56 145 HIS A O 1
ATOM 1152 N N . SER A 1 146 ? 5.414 -16.591 7.193 1.00 84.38 146 SER A N 1
ATOM 1153 C CA . SER A 1 146 ? 5.564 -17.862 6.469 1.00 84.38 146 SER A CA 1
ATOM 1154 C C . SER A 1 146 ? 4.227 -18.468 6.040 1.00 84.38 146 SER A C 1
ATOM 1156 O O . SER A 1 146 ? 4.180 -19.177 5.037 1.00 84.38 146 SER A O 1
ATOM 1158 N N . GLY A 1 147 ? 3.152 -18.173 6.775 1.00 86.25 147 GLY A N 1
ATOM 1159 C CA . GLY A 1 147 ? 1.790 -18.593 6.447 1.00 86.25 147 GLY A CA 1
ATOM 1160 C C . GLY A 1 147 ? 1.051 -17.670 5.476 1.00 86.25 147 GLY A C 1
ATOM 1161 O O . GLY A 1 147 ? -0.028 -18.035 5.022 1.00 86.25 147 GLY A O 1
ATOM 1162 N N . PHE A 1 148 ? 1.602 -16.497 5.149 1.00 92.69 148 PHE A N 1
ATOM 1163 C CA . PHE A 1 148 ? 0.945 -15.517 4.290 1.00 92.69 148 PHE A CA 1
ATOM 1164 C C . PHE A 1 148 ? 1.552 -15.516 2.885 1.00 92.69 148 PHE A C 1
ATOM 1166 O O . PHE A 1 148 ? 2.630 -14.967 2.641 1.00 92.69 148 PHE A O 1
ATOM 1173 N N . MET A 1 149 ? 0.833 -16.128 1.946 1.00 91.75 149 MET A N 1
ATOM 1174 C CA . MET A 1 149 ? 1.226 -16.233 0.540 1.00 91.75 149 MET A CA 1
ATOM 1175 C C . MET A 1 149 ? 0.070 -15.758 -0.342 1.00 91.75 149 MET A C 1
ATOM 1177 O O . MET A 1 149 ? -0.698 -16.590 -0.823 1.00 91.75 149 MET A O 1
ATOM 1181 N N . PRO A 1 150 ? -0.087 -14.435 -0.548 1.00 93.75 150 PRO A N 1
ATOM 1182 C CA . PRO A 1 150 ? -1.148 -13.933 -1.407 1.00 93.75 150 PRO A CA 1
ATOM 1183 C C . PRO A 1 150 ? -0.902 -14.406 -2.839 1.00 93.75 150 PRO A C 1
ATOM 1185 O O . PRO A 1 150 ? 0.242 -14.432 -3.311 1.00 93.75 150 PRO A O 1
ATOM 1188 N N . THR A 1 151 ? -1.980 -14.774 -3.515 1.00 95.12 151 THR A N 1
ATOM 1189 C CA . THR A 1 151 ? -1.995 -15.187 -4.918 1.00 95.12 151 THR A CA 1
ATOM 1190 C C . THR A 1 151 ? -1.751 -13.998 -5.845 1.00 95.12 151 THR A C 1
ATOM 1192 O O . THR A 1 151 ? -1.914 -12.840 -5.456 1.00 95.12 151 THR A O 1
ATOM 1195 N N . LEU A 1 152 ? -1.368 -14.271 -7.097 1.00 95.75 152 LEU A N 1
ATOM 1196 C CA . LEU A 1 152 ? -1.231 -13.217 -8.105 1.00 95.75 152 LEU A CA 1
ATOM 1197 C C . LEU A 1 152 ? -2.5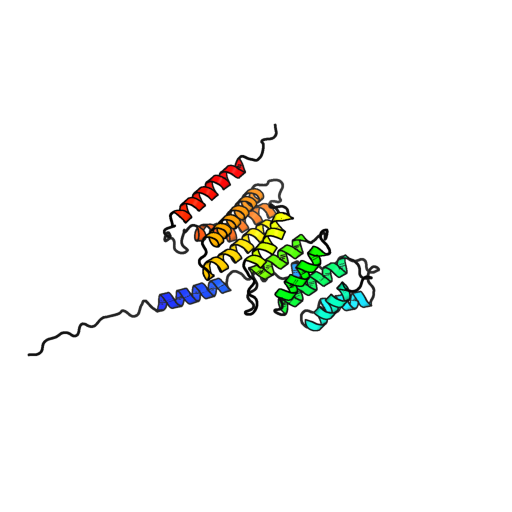63 -12.485 -8.320 1.00 95.75 152 LEU A C 1
ATOM 1199 O O . LEU A 1 152 ? -2.574 -11.265 -8.383 1.00 95.75 152 LEU A O 1
ATOM 1203 N N . GLN A 1 153 ? -3.680 -13.216 -8.339 1.00 96.56 153 GLN A N 1
ATOM 1204 C CA . GLN A 1 153 ? -5.010 -12.627 -8.482 1.00 96.56 153 GLN A CA 1
ATOM 1205 C C . GLN A 1 153 ? -5.334 -11.640 -7.350 1.00 96.56 153 GLN A C 1
ATOM 1207 O O . GLN A 1 153 ? -5.781 -10.533 -7.625 1.00 96.56 153 GLN A O 1
ATOM 1212 N N . GLU A 1 154 ? -5.084 -11.999 -6.088 1.00 95.31 154 GLU A N 1
ATOM 1213 C CA . GLU A 1 154 ? -5.346 -11.093 -4.957 1.00 95.31 154 GLU A CA 1
ATOM 1214 C C . GLU A 1 154 ? -4.491 -9.823 -5.018 1.00 95.31 154 GLU A C 1
ATOM 1216 O O . GLU A 1 154 ? -4.949 -8.747 -4.633 1.00 95.31 154 GLU A O 1
ATOM 1221 N N . VAL A 1 155 ? -3.247 -9.951 -5.487 1.00 97.00 155 VAL A N 1
ATOM 1222 C CA . VAL A 1 155 ? -2.350 -8.812 -5.703 1.00 97.00 155 VAL A CA 1
ATOM 1223 C C . VAL A 1 155 ? -2.888 -7.930 -6.829 1.00 97.00 155 VAL A C 1
ATOM 1225 O O . VAL A 1 155 ? -2.992 -6.718 -6.641 1.00 97.00 155 VAL A O 1
ATOM 1228 N N . ASP A 1 156 ? -3.266 -8.528 -7.958 1.00 97.06 156 ASP A N 1
ATOM 1229 C CA . ASP A 1 156 ? -3.812 -7.827 -9.121 1.00 97.06 156 ASP A CA 1
ATOM 1230 C C . ASP A 1 156 ? -5.079 -7.052 -8.744 1.00 97.06 156 ASP A C 1
ATOM 1232 O O . ASP A 1 156 ? -5.161 -5.856 -9.007 1.00 97.06 156 ASP A O 1
ATOM 1236 N N . GLU A 1 157 ? -6.022 -7.689 -8.046 1.00 96.19 157 GLU A N 1
ATOM 1237 C CA . GLU A 1 157 ? -7.260 -7.055 -7.579 1.00 96.19 157 GLU A CA 1
ATOM 1238 C C . GLU A 1 157 ? -6.990 -5.795 -6.743 1.00 96.19 157 GLU A C 1
ATOM 1240 O O . GLU A 1 157 ? -7.606 -4.758 -6.978 1.00 96.19 157 GLU A O 1
ATOM 1245 N N . ILE A 1 158 ? -6.055 -5.861 -5.788 1.00 96.25 158 ILE A N 1
ATOM 1246 C CA . ILE A 1 158 ? -5.747 -4.732 -4.898 1.00 96.25 158 ILE A CA 1
ATOM 1247 C C . ILE A 1 158 ? -5.075 -3.587 -5.660 1.00 96.25 158 ILE A C 1
ATOM 1249 O O . ILE A 1 158 ? -5.452 -2.428 -5.489 1.00 96.25 158 ILE A O 1
ATOM 1253 N N . PHE A 1 159 ? -4.076 -3.881 -6.495 1.00 97.38 159 PHE A N 1
ATOM 1254 C CA . PHE A 1 159 ? -3.353 -2.829 -7.212 1.00 97.38 159 PHE A CA 1
ATOM 1255 C C . PHE A 1 159 ? -4.182 -2.222 -8.346 1.00 97.38 159 PHE A C 1
ATOM 1257 O O . PHE A 1 159 ? -4.172 -1.005 -8.513 1.00 97.38 159 PHE A O 1
ATOM 1264 N N . THR A 1 160 ? -4.962 -3.021 -9.075 1.00 96.56 160 THR A N 1
ATOM 1265 C CA . THR A 1 160 ? -5.899 -2.508 -10.084 1.00 96.56 160 THR A CA 1
ATOM 1266 C C . THR A 1 160 ? -6.951 -1.593 -9.459 1.00 96.56 160 THR A C 1
ATOM 1268 O O . THR A 1 160 ? -7.274 -0.563 -10.047 1.00 96.56 160 THR A O 1
ATOM 1271 N N . ASP A 1 161 ? -7.435 -1.898 -8.252 1.00 94.25 161 ASP A N 1
ATOM 1272 C CA . ASP A 1 161 ? -8.341 -1.005 -7.523 1.00 94.25 161 ASP A CA 1
ATOM 1273 C C . ASP A 1 161 ? -7.675 0.340 -7.163 1.00 94.25 161 ASP A C 1
ATOM 1275 O O . ASP A 1 161 ? -8.322 1.382 -7.242 1.00 94.25 161 ASP A O 1
ATOM 1279 N N . ILE A 1 162 ? -6.370 0.364 -6.857 1.00 95.62 162 ILE A N 1
ATOM 1280 C CA . ILE A 1 162 ? -5.620 1.624 -6.682 1.00 95.62 162 ILE A CA 1
ATOM 1281 C C . ILE A 1 162 ? -5.568 2.408 -8.000 1.00 95.62 162 ILE A C 1
ATOM 1283 O O . ILE A 1 162 ? -5.884 3.596 -8.020 1.00 95.62 162 ILE A O 1
ATOM 1287 N N . PHE A 1 163 ? -5.171 1.756 -9.094 1.00 96.50 163 PHE A N 1
ATOM 1288 C CA . PHE A 1 163 ? -4.923 2.429 -10.374 1.00 96.50 163 PHE A CA 1
ATOM 1289 C C . PHE A 1 163 ? -6.199 2.944 -11.046 1.00 96.50 163 PHE A C 1
ATOM 1291 O O . PHE A 1 163 ? -6.159 3.967 -11.720 1.00 96.50 163 PHE A O 1
ATOM 1298 N N . ASN A 1 164 ? -7.333 2.269 -10.845 1.00 94.38 164 ASN A N 1
ATOM 1299 C CA . ASN A 1 164 ? -8.596 2.647 -11.478 1.00 94.38 164 ASN A CA 1
ATOM 1300 C C . ASN A 1 164 ? -9.316 3.808 -10.779 1.00 94.38 164 ASN A C 1
ATOM 1302 O O . ASN A 1 164 ? -10.163 4.446 -11.399 1.00 94.38 164 ASN A O 1
ATOM 1306 N N . ASN A 1 165 ? -9.025 4.060 -9.500 1.00 91.69 165 ASN A N 1
ATOM 1307 C CA . ASN A 1 165 ? -9.808 4.992 -8.679 1.00 91.69 165 ASN A CA 1
ATOM 1308 C C . ASN A 1 165 ? -9.048 6.263 -8.279 1.00 91.69 165 ASN A C 1
ATOM 1310 O O . ASN A 1 165 ? -9.621 7.127 -7.613 1.00 91.69 165 ASN A O 1
ATOM 1314 N N . HIS A 1 166 ? -7.768 6.391 -8.636 1.00 93.12 166 HIS A N 1
ATOM 1315 C CA . HIS A 1 166 ? -6.915 7.465 -8.129 1.00 93.12 166 HIS A CA 1
ATOM 1316 C C . HIS A 1 166 ? -6.037 8.087 -9.213 1.00 93.12 166 HIS A C 1
ATOM 1318 O O . HIS A 1 166 ? -5.731 7.461 -10.223 1.00 93.12 166 HIS A O 1
ATOM 1324 N N . ASP A 1 167 ? -5.629 9.338 -8.978 1.00 92.69 167 ASP A N 1
ATOM 1325 C CA . ASP A 1 167 ? -4.772 10.089 -9.894 1.00 92.69 167 ASP A CA 1
ATOM 1326 C C . ASP A 1 167 ? -3.444 9.337 -10.130 1.00 92.69 167 ASP A C 1
ATOM 1328 O O . ASP A 1 167 ? -2.696 9.123 -9.159 1.00 92.69 167 ASP A O 1
ATOM 1332 N N . PRO A 1 168 ? -3.132 8.953 -11.388 1.00 93.19 168 PRO A N 1
ATOM 1333 C CA . PRO A 1 168 ? -1.910 8.225 -11.724 1.00 93.19 168 PRO A CA 1
ATOM 1334 C C . PRO A 1 168 ? -0.632 8.990 -11.364 1.00 93.19 168 PRO A C 1
ATOM 1336 O O . PRO A 1 168 ? 0.394 8.370 -11.081 1.00 93.19 168 PRO A O 1
ATOM 1339 N N . ASP A 1 169 ? -0.685 10.323 -11.311 1.00 90.12 169 ASP A N 1
ATOM 1340 C CA . ASP A 1 169 ? 0.468 11.159 -10.975 1.00 90.12 169 ASP A CA 1
ATOM 1341 C C . ASP A 1 169 ? 0.631 11.389 -9.464 1.00 90.12 169 ASP A C 1
ATOM 1343 O O . ASP A 1 169 ? 1.631 11.976 -9.023 1.00 90.12 169 ASP A O 1
ATOM 1347 N N . SER A 1 170 ? -0.310 10.916 -8.639 1.00 92.38 170 SER A N 1
ATOM 1348 C CA . SER A 1 170 ? -0.206 11.021 -7.185 1.00 92.38 170 SER A CA 1
ATOM 1349 C C . SER A 1 170 ? 0.973 10.199 -6.650 1.00 92.38 170 SER A C 1
ATOM 1351 O O . SER A 1 170 ? 1.262 9.088 -7.100 1.00 92.38 170 SER A O 1
ATOM 1353 N N . TRP A 1 171 ? 1.661 10.717 -5.626 1.00 92.25 171 TRP A N 1
ATOM 1354 C CA . TRP A 1 171 ? 2.830 10.037 -5.050 1.00 92.25 171 TRP A CA 1
ATOM 1355 C C . TRP A 1 171 ? 2.510 8.612 -4.567 1.00 92.25 171 TRP A C 1
ATOM 1357 O O . TRP A 1 171 ? 3.334 7.699 -4.677 1.00 92.25 171 TRP A O 1
ATOM 1367 N N . HIS A 1 172 ? 1.302 8.418 -4.040 1.00 91.75 172 HIS A N 1
ATOM 1368 C CA . HIS A 1 172 ? 0.821 7.124 -3.572 1.00 91.75 172 HIS A CA 1
ATOM 1369 C C . HIS A 1 172 ? 0.653 6.116 -4.709 1.00 91.75 172 HIS A C 1
ATOM 1371 O O . HIS A 1 172 ? 1.134 4.990 -4.574 1.00 91.75 172 HIS A O 1
ATOM 1377 N N . VAL A 1 173 ? 0.057 6.518 -5.835 1.00 94.38 173 VAL A N 1
ATOM 1378 C CA . VAL A 1 173 ? -0.131 5.638 -6.999 1.00 94.38 173 VAL A CA 1
ATOM 1379 C C . VAL A 1 173 ? 1.209 5.298 -7.657 1.00 94.38 173 VAL A C 1
ATOM 1381 O O . VAL A 1 173 ? 1.486 4.128 -7.919 1.00 94.38 173 VAL A O 1
ATOM 1384 N N . VAL A 1 174 ? 2.112 6.273 -7.795 1.00 94.38 174 VAL A N 1
ATOM 1385 C CA . VAL A 1 174 ? 3.485 6.034 -8.278 1.00 94.38 174 VAL A CA 1
ATOM 1386 C C . VAL A 1 174 ? 4.223 5.021 -7.398 1.00 94.38 174 VAL A C 1
ATOM 1388 O O . VAL A 1 174 ? 4.860 4.089 -7.895 1.00 94.38 174 VAL A O 1
ATOM 1391 N N . THR A 1 175 ? 4.112 5.164 -6.075 1.00 93.00 175 THR A N 1
ATOM 1392 C CA . THR A 1 175 ? 4.701 4.205 -5.129 1.00 93.00 175 THR A CA 1
ATOM 1393 C C . THR A 1 175 ? 4.055 2.822 -5.272 1.00 93.00 175 THR A C 1
ATOM 1395 O O . THR A 1 175 ? 4.760 1.811 -5.216 1.00 93.00 175 THR A O 1
ATOM 1398 N N . ALA A 1 176 ? 2.741 2.758 -5.505 1.00 95.06 176 ALA A N 1
ATOM 1399 C CA . ALA A 1 176 ? 2.012 1.510 -5.706 1.00 95.06 176 ALA A CA 1
ATOM 1400 C C . ALA A 1 176 ? 2.477 0.760 -6.968 1.00 95.06 176 ALA A C 1
ATOM 1402 O O . ALA A 1 176 ? 2.721 -0.442 -6.880 1.00 95.06 176 ALA A O 1
ATOM 1403 N N . HIS A 1 177 ? 2.725 1.443 -8.093 1.00 96.19 177 HIS A N 1
ATOM 1404 C CA . HIS A 1 177 ? 3.318 0.821 -9.291 1.00 96.19 177 HIS A CA 1
ATOM 1405 C C . HIS A 1 177 ? 4.655 0.129 -8.987 1.00 96.19 177 HIS A C 1
ATOM 1407 O O . HIS A 1 177 ? 4.903 -0.999 -9.419 1.00 96.19 177 HIS A O 1
ATOM 1413 N N . ILE A 1 178 ? 5.510 0.768 -8.186 1.00 93.88 178 ILE A N 1
ATOM 1414 C CA . ILE A 1 178 ? 6.820 0.217 -7.813 1.00 93.88 178 ILE A CA 1
ATOM 1415 C C . ILE A 1 178 ? 6.659 -0.995 -6.889 1.00 93.88 178 ILE A C 1
ATOM 1417 O O . ILE A 1 178 ? 7.312 -2.020 -7.093 1.00 93.88 178 ILE A O 1
ATOM 1421 N N . GLN A 1 179 ? 5.778 -0.913 -5.890 1.00 93.94 179 GLN A N 1
ATOM 1422 C CA . GLN A 1 179 ? 5.489 -2.032 -4.983 1.00 93.94 179 GLN A CA 1
ATOM 1423 C C . GLN A 1 179 ? 4.885 -3.228 -5.727 1.00 93.94 179 GLN A C 1
ATOM 1425 O O . GLN A 1 179 ? 5.258 -4.377 -5.469 1.00 93.94 179 GLN A O 1
ATOM 1430 N N . TYR A 1 180 ? 4.001 -2.962 -6.684 1.00 96.44 180 TYR A N 1
ATOM 1431 C CA . TYR A 1 180 ? 3.402 -3.979 -7.529 1.00 96.44 180 TYR A CA 1
ATOM 1432 C C . TYR A 1 180 ? 4.444 -4.656 -8.415 1.00 96.44 180 TYR A C 1
ATOM 1434 O O . TYR A 1 180 ? 4.553 -5.880 -8.387 1.00 96.44 180 TYR A O 1
ATOM 1442 N N . ALA A 1 181 ? 5.294 -3.885 -9.102 1.00 94.81 181 ALA A N 1
ATOM 1443 C CA . ALA A 1 181 ? 6.413 -4.420 -9.878 1.00 94.81 181 ALA A CA 1
ATOM 1444 C C . ALA A 1 181 ? 7.321 -5.321 -9.026 1.00 94.81 181 ALA A C 1
ATOM 1446 O O . ALA A 1 181 ? 7.662 -6.441 -9.414 1.00 94.81 181 ALA A O 1
ATOM 1447 N N . GLN A 1 182 ? 7.655 -4.877 -7.810 1.00 91.50 182 GLN A N 1
ATOM 1448 C CA . GLN A 1 182 ? 8.436 -5.669 -6.861 1.00 91.50 182 GLN A CA 1
ATOM 1449 C C . GLN A 1 182 ? 7.770 -7.003 -6.515 1.00 91.50 182 GLN A C 1
ATOM 1451 O O . GLN A 1 182 ? 8.460 -8.018 -6.381 1.00 91.50 182 GLN A O 1
ATOM 1456 N N . LYS A 1 183 ? 6.443 -7.024 -6.364 1.00 94.06 183 LYS A N 1
ATOM 1457 C CA . LYS A 1 183 ? 5.690 -8.249 -6.083 1.00 94.06 183 LYS A CA 1
ATOM 1458 C C . LYS A 1 183 ? 5.574 -9.151 -7.316 1.00 94.06 183 LYS A C 1
ATOM 1460 O O . LYS A 1 183 ? 5.830 -10.347 -7.184 1.00 94.06 183 LYS A O 1
ATOM 1465 N N . LEU A 1 184 ? 5.290 -8.599 -8.496 1.00 94.75 184 LEU A N 1
ATOM 1466 C CA . LEU A 1 184 ? 5.248 -9.330 -9.770 1.00 94.75 184 LEU A CA 1
ATOM 1467 C C . LEU A 1 184 ? 6.582 -10.025 -10.062 1.00 94.75 184 LEU A C 1
ATOM 1469 O O . LEU A 1 184 ? 6.608 -11.197 -10.428 1.00 94.75 184 LEU A O 1
ATOM 1473 N N . GLN A 1 185 ? 7.709 -9.361 -9.800 1.00 91.44 185 GLN A N 1
ATOM 1474 C CA . GLN A 1 185 ? 9.021 -9.985 -9.964 1.00 91.44 185 GLN A CA 1
ATOM 1475 C C . GLN A 1 185 ? 9.201 -11.228 -9.076 1.00 91.44 185 GLN A C 1
ATOM 1477 O O . GLN A 1 185 ? 9.816 -12.205 -9.505 1.00 91.44 185 GLN A O 1
ATOM 1482 N N . LYS A 1 186 ? 8.665 -11.220 -7.846 1.00 90.69 186 LYS A N 1
ATOM 1483 C CA . LYS A 1 186 ? 8.717 -12.397 -6.964 1.00 90.69 186 LYS A CA 1
ATOM 1484 C C . LYS A 1 186 ? 7.933 -13.565 -7.565 1.00 90.69 186 LYS A C 1
ATOM 1486 O O . LYS A 1 186 ? 8.461 -14.671 -7.571 1.00 90.69 186 LYS A O 1
ATOM 1491 N N . PHE A 1 187 ? 6.739 -13.318 -8.112 1.00 92.19 187 PHE A N 1
ATOM 1492 C CA . PHE A 1 187 ? 5.970 -14.347 -8.828 1.00 92.19 187 PHE A CA 1
ATOM 1493 C C . PHE A 1 187 ? 6.723 -14.876 -10.047 1.00 92.19 187 PHE A C 1
ATOM 1495 O O . PHE A 1 187 ? 6.867 -16.085 -10.196 1.00 92.19 187 PHE A O 1
ATOM 1502 N N . TYR A 1 188 ? 7.312 -13.991 -10.857 1.00 89.06 188 TYR A N 1
ATOM 1503 C CA . TYR A 1 188 ? 8.153 -14.418 -11.975 1.00 89.06 188 TYR A CA 1
ATOM 1504 C C . TYR A 1 188 ? 9.302 -15.332 -11.526 1.00 89.06 188 TYR A C 1
ATOM 1506 O O . TYR A 1 188 ? 9.584 -16.337 -12.173 1.00 89.06 188 TYR A O 1
ATOM 1514 N N . PHE A 1 189 ? 9.990 -15.020 -10.426 1.00 86.62 189 PHE A N 1
ATOM 1515 C CA . PHE A 1 189 ? 11.085 -15.875 -9.966 1.00 86.62 189 PHE A CA 1
ATOM 1516 C C . PHE A 1 189 ? 10.623 -17.249 -9.471 1.00 86.62 189 PHE A C 1
ATOM 1518 O O . PHE A 1 189 ? 11.399 -18.201 -9.603 1.00 86.62 189 PHE A O 1
ATOM 1525 N N . SER A 1 190 ? 9.399 -17.349 -8.949 1.00 87.75 190 SER A N 1
ATOM 1526 C CA . SER A 1 190 ? 8.777 -18.619 -8.569 1.00 87.75 190 SER A CA 1
ATOM 1527 C C . SER A 1 190 ? 8.361 -19.437 -9.792 1.00 87.75 190 SER A C 1
ATOM 1529 O O . SER A 1 190 ? 8.795 -20.579 -9.929 1.00 87.75 190 SER A O 1
ATOM 1531 N N . ASP A 1 191 ? 7.599 -18.837 -10.708 1.00 89.00 191 ASP A N 1
ATOM 1532 C CA . ASP A 1 191 ? 6.864 -19.582 -11.742 1.00 89.00 191 ASP A CA 1
ATOM 1533 C C . ASP A 1 191 ? 7.508 -19.504 -13.133 1.00 89.00 191 ASP A C 1
ATOM 1535 O O 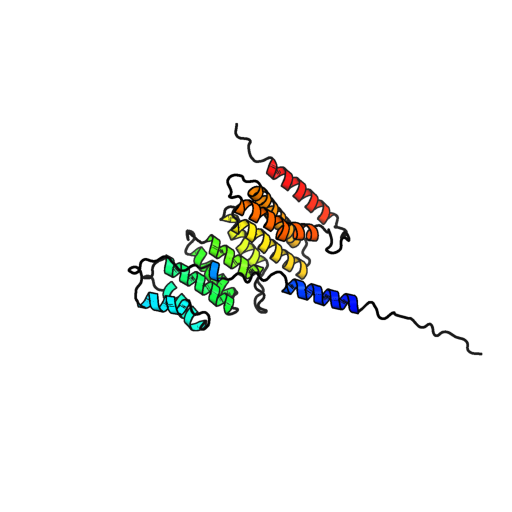. ASP A 1 191 ? 7.146 -20.248 -14.041 1.00 89.00 191 ASP A O 1
ATOM 1539 N N . ARG A 1 192 ? 8.494 -18.615 -13.311 1.00 85.38 192 ARG A N 1
ATOM 1540 C CA . ARG A 1 192 ? 9.171 -18.322 -14.588 1.00 85.38 192 ARG A CA 1
ATOM 1541 C C . ARG A 1 192 ? 8.225 -17.875 -15.705 1.00 85.38 192 ARG A C 1
ATOM 1543 O O . ARG A 1 192 ? 8.573 -17.987 -16.877 1.00 85.38 192 ARG A O 1
ATOM 1550 N N . ASP A 1 193 ? 7.076 -17.310 -15.343 1.00 87.25 193 ASP A N 1
ATOM 1551 C CA . ASP A 1 193 ? 6.110 -16.763 -16.292 1.00 87.25 193 ASP A CA 1
ATOM 1552 C C . ASP A 1 193 ? 6.577 -15.411 -16.848 1.00 87.25 193 ASP A C 1
ATOM 1554 O O . ASP A 1 193 ? 6.606 -14.387 -16.158 1.00 87.25 193 ASP A O 1
ATOM 1558 N N . TRP A 1 194 ? 6.927 -15.412 -18.132 1.00 85.31 194 TRP A N 1
ATOM 1559 C CA . TRP A 1 194 ? 7.391 -14.222 -18.829 1.00 85.31 194 TRP A CA 1
ATOM 1560 C C . TRP A 1 194 ? 6.350 -13.096 -18.882 1.00 85.31 194 TRP A C 1
ATOM 1562 O O . TRP A 1 194 ? 6.713 -11.921 -18.837 1.00 85.31 194 TRP A O 1
ATOM 1572 N N . THR A 1 195 ? 5.059 -13.425 -18.926 1.00 90.31 195 THR A N 1
ATOM 1573 C CA . THR A 1 195 ? 3.986 -12.422 -19.006 1.00 90.31 195 THR A CA 1
ATOM 1574 C C . THR A 1 195 ? 3.903 -11.587 -17.726 1.00 90.31 195 THR A C 1
ATOM 1576 O O . THR A 1 195 ? 3.750 -10.367 -17.779 1.00 90.31 195 THR A O 1
ATOM 1579 N N . VAL A 1 196 ? 4.121 -12.214 -16.567 1.00 91.50 196 VAL A N 1
ATOM 1580 C CA . VAL A 1 196 ? 4.206 -11.542 -15.261 1.00 91.50 196 VAL A CA 1
ATOM 1581 C C . VAL A 1 196 ? 5.423 -10.619 -15.198 1.00 91.50 196 VAL A C 1
ATOM 1583 O O . VAL A 1 196 ? 5.351 -9.514 -14.657 1.00 91.50 196 VAL A O 1
ATOM 1586 N N . TYR A 1 197 ? 6.548 -11.040 -15.778 1.00 89.25 197 TYR A N 1
ATOM 1587 C CA . TYR A 1 197 ? 7.748 -10.211 -15.828 1.00 89.25 197 TYR A CA 1
ATOM 1588 C C . TYR A 1 197 ? 7.612 -9.020 -16.786 1.00 89.25 197 TYR A C 1
ATOM 1590 O O . TYR A 1 197 ? 8.054 -7.921 -16.454 1.00 89.25 197 TYR A O 1
ATOM 1598 N N . ALA A 1 198 ? 6.956 -9.201 -17.933 1.00 87.81 198 ALA A N 1
ATOM 1599 C CA . ALA A 1 198 ? 6.629 -8.107 -18.843 1.00 87.81 198 ALA A CA 1
ATOM 1600 C C . ALA A 1 198 ? 5.788 -7.030 -18.136 1.00 87.81 198 ALA A C 1
ATOM 1602 O O . ALA A 1 198 ? 6.166 -5.858 -18.136 1.00 87.81 198 ALA A O 1
ATOM 1603 N N . ARG A 1 199 ? 4.732 -7.448 -17.422 1.00 93.56 199 ARG A N 1
ATOM 1604 C CA . ARG A 1 199 ? 3.915 -6.561 -16.576 1.00 93.56 199 ARG A CA 1
ATOM 1605 C C . ARG A 1 199 ? 4.762 -5.858 -15.517 1.00 93.56 199 ARG A C 1
ATOM 1607 O O . ARG A 1 199 ? 4.639 -4.659 -15.322 1.00 93.56 199 ARG A O 1
ATOM 1614 N N . CYS A 1 200 ? 5.675 -6.567 -14.855 1.00 93.62 200 CYS A N 1
ATOM 1615 C CA . CYS A 1 200 ? 6.602 -5.952 -13.902 1.00 93.62 200 CYS A CA 1
ATOM 1616 C C . CYS A 1 200 ? 7.408 -4.796 -14.528 1.00 93.62 200 CYS A C 1
ATOM 1618 O O . CYS A 1 200 ? 7.559 -3.748 -13.899 1.00 93.62 200 CYS A O 1
ATOM 1620 N N . ILE A 1 201 ? 7.942 -4.977 -15.739 1.00 90.94 201 ILE A N 1
ATOM 1621 C CA . ILE A 1 201 ? 8.696 -3.930 -16.444 1.00 90.94 201 ILE A CA 1
ATOM 1622 C C . ILE A 1 201 ? 7.784 -2.749 -16.787 1.00 90.94 201 ILE A C 1
ATOM 1624 O O . ILE A 1 201 ? 8.156 -1.607 -16.520 1.00 90.94 201 ILE A O 1
ATOM 1628 N N . GLU A 1 202 ? 6.595 -3.017 -17.322 1.00 93.12 202 GLU A N 1
ATOM 1629 C CA . GLU A 1 202 ? 5.592 -2.001 -17.655 1.00 93.12 202 GLU A CA 1
ATOM 1630 C C . GLU A 1 202 ? 5.293 -1.089 -16.455 1.00 93.12 202 GLU A C 1
ATOM 1632 O O . GLU A 1 202 ? 5.419 0.132 -16.554 1.00 93.12 202 GLU A O 1
ATOM 1637 N N . GLN A 1 203 ? 5.019 -1.670 -15.282 1.00 95.69 203 GLN A N 1
ATOM 1638 C CA . GLN A 1 203 ? 4.740 -0.899 -14.066 1.00 95.69 203 GLN A CA 1
ATOM 1639 C C . GLN A 1 203 ? 5.912 0.019 -13.660 1.00 95.69 203 GLN A C 1
ATOM 1641 O O . GLN A 1 203 ? 5.701 1.141 -13.198 1.00 95.69 203 GLN A O 1
ATOM 1646 N N . LEU A 1 204 ? 7.163 -0.413 -13.861 1.00 94.00 204 LEU A N 1
ATOM 1647 C CA . LEU A 1 204 ? 8.342 0.421 -13.585 1.00 94.00 204 LEU A CA 1
ATOM 1648 C C . LEU A 1 204 ? 8.508 1.556 -14.597 1.00 94.00 204 LEU A C 1
ATOM 1650 O O . LEU A 1 204 ? 8.973 2.633 -14.220 1.00 94.00 204 LEU A O 1
ATOM 1654 N N . TYR A 1 205 ? 8.149 1.333 -15.863 1.00 93.75 205 TYR A N 1
ATOM 1655 C CA . TYR A 1 205 ? 8.139 2.391 -16.874 1.00 93.75 205 TYR A CA 1
ATOM 1656 C C . TYR A 1 205 ? 7.085 3.450 -16.560 1.00 93.75 205 TYR A C 1
ATOM 1658 O O . TYR A 1 205 ? 7.413 4.637 -16.605 1.00 93.75 205 TYR A O 1
ATOM 1666 N N . ILE A 1 206 ? 5.879 3.037 -16.160 1.00 93.94 206 ILE A N 1
ATOM 1667 C CA . ILE A 1 206 ? 4.825 3.960 -15.715 1.00 93.94 206 ILE A CA 1
ATOM 1668 C C . ILE A 1 206 ? 5.336 4.801 -14.537 1.00 93.94 206 ILE A C 1
ATOM 1670 O O . ILE A 1 206 ? 5.360 6.030 -14.608 1.00 93.94 206 ILE A O 1
ATOM 1674 N N . ALA A 1 207 ? 5.867 4.155 -13.492 1.00 95.62 207 ALA A N 1
ATOM 1675 C CA . ALA A 1 207 ? 6.417 4.865 -12.337 1.00 95.62 207 ALA A CA 1
ATOM 1676 C C . ALA A 1 207 ? 7.549 5.836 -12.719 1.00 95.62 207 ALA A C 1
ATOM 1678 O O . ALA A 1 207 ? 7.601 6.964 -12.223 1.00 95.62 207 ALA A O 1
ATOM 1679 N N . ARG A 1 208 ? 8.449 5.424 -13.623 1.00 95.44 208 ARG A N 1
ATOM 1680 C CA . ARG A 1 208 ? 9.514 6.281 -14.159 1.00 95.44 208 ARG A CA 1
ATOM 1681 C C . ARG A 1 208 ? 8.943 7.529 -14.828 1.00 95.44 208 ARG A C 1
ATOM 1683 O O . ARG A 1 208 ? 9.428 8.621 -14.546 1.00 95.44 208 ARG A O 1
ATOM 1690 N N . GLN A 1 209 ? 7.959 7.375 -15.710 1.00 95.19 209 GLN A N 1
ATOM 1691 C CA . GLN A 1 209 ? 7.360 8.491 -16.443 1.00 95.19 209 GLN A CA 1
ATOM 1692 C C . GLN A 1 209 ? 6.723 9.503 -15.492 1.00 95.19 209 GLN A C 1
ATOM 1694 O O . GLN A 1 209 ? 7.009 10.697 -15.601 1.00 95.19 209 GLN A O 1
ATOM 1699 N N . CYS A 1 210 ? 5.945 9.034 -14.515 1.00 95.94 210 CYS A N 1
ATOM 1700 C CA . CYS A 1 210 ? 5.342 9.903 -13.507 1.00 95.94 210 CYS A CA 1
ATOM 1701 C C . CYS A 1 210 ? 6.407 10.639 -12.679 1.00 95.94 210 CYS A C 1
ATOM 1703 O O . CYS A 1 210 ? 6.299 11.846 -12.467 1.00 95.94 210 CYS A O 1
ATOM 1705 N N . LEU A 1 211 ? 7.483 9.964 -12.256 1.00 95.62 211 LEU A N 1
ATOM 1706 C CA . LEU A 1 211 ? 8.573 10.614 -11.514 1.00 95.62 211 LEU A CA 1
ATOM 1707 C C . LEU A 1 211 ? 9.336 11.637 -12.366 1.00 95.62 211 LEU A C 1
ATOM 1709 O O . LEU A 1 211 ? 9.641 12.721 -11.875 1.00 95.62 211 LEU A O 1
ATOM 1713 N N . GLU A 1 212 ? 9.617 11.336 -13.637 1.00 95.81 212 GLU A N 1
ATOM 1714 C CA . GLU A 1 212 ? 10.246 12.286 -14.565 1.00 95.81 212 GLU A CA 1
ATOM 1715 C C . GLU A 1 212 ? 9.359 13.512 -14.823 1.00 95.81 212 GLU A C 1
ATOM 1717 O O . GLU A 1 212 ? 9.881 14.626 -14.914 1.00 95.81 212 GLU A O 1
ATOM 1722 N N . LYS A 1 213 ? 8.037 13.318 -14.940 1.00 95.94 213 LYS A N 1
ATOM 1723 C CA . LYS A 1 213 ? 7.054 14.402 -15.065 1.00 95.94 213 LYS A CA 1
ATOM 1724 C C . LYS A 1 213 ? 7.075 15.278 -13.815 1.00 95.94 213 LYS A C 1
ATOM 1726 O O . LYS A 1 213 ? 7.329 16.474 -13.925 1.00 95.94 213 LYS A O 1
ATOM 1731 N N . ARG A 1 214 ? 6.924 14.680 -12.628 1.00 95.25 214 ARG A N 1
ATOM 1732 C CA . ARG A 1 214 ? 6.951 15.396 -11.340 1.00 95.25 214 ARG A CA 1
ATOM 1733 C C . ARG A 1 214 ? 8.269 16.130 -11.100 1.00 95.25 214 ARG A C 1
ATOM 1735 O O . ARG A 1 214 ? 8.249 17.241 -10.594 1.00 95.25 214 ARG A O 1
ATOM 1742 N N . ALA A 1 215 ? 9.411 15.556 -11.474 1.00 95.81 215 ALA A N 1
ATOM 1743 C CA . ALA A 1 215 ? 10.714 16.213 -11.337 1.00 95.81 215 ALA A CA 1
ATOM 1744 C C . ALA A 1 215 ? 10.817 17.518 -12.151 1.00 95.81 215 ALA A C 1
ATOM 1746 O O . ALA A 1 215 ? 11.504 18.453 -11.741 1.00 95.81 215 ALA A O 1
ATOM 1747 N N . LYS A 1 216 ? 10.122 17.592 -13.291 1.00 96.69 216 LYS A N 1
ATOM 1748 C CA . LYS A 1 216 ? 10.136 18.743 -14.208 1.00 96.69 216 LYS A CA 1
ATOM 1749 C C . LYS A 1 216 ? 8.989 19.725 -13.978 1.00 96.69 216 LYS A C 1
ATOM 1751 O O . LYS A 1 216 ? 9.018 20.804 -14.555 1.00 96.69 216 LYS A O 1
ATOM 1756 N N . ASP A 1 217 ? 8.002 19.362 -13.167 1.00 95.56 217 ASP A N 1
ATOM 1757 C CA . ASP A 1 217 ? 6.819 20.178 -12.922 1.00 95.56 217 ASP A CA 1
ATOM 1758 C C . ASP A 1 217 ? 7.155 21.390 -12.041 1.00 95.56 217 ASP A C 1
ATOM 1760 O O . ASP A 1 217 ? 7.388 21.274 -10.836 1.00 95.56 217 ASP A O 1
ATOM 1764 N N . GLU A 1 218 ? 7.193 22.570 -12.656 1.00 96.75 218 GLU A N 1
ATOM 1765 C CA . GLU A 1 218 ? 7.534 23.827 -11.986 1.00 96.75 218 GLU A CA 1
ATOM 1766 C C . GLU A 1 218 ? 6.468 24.295 -10.986 1.00 96.75 218 GLU A C 1
ATOM 1768 O O . GLU A 1 218 ? 6.773 25.137 -10.139 1.00 96.75 218 GLU A O 1
ATOM 1773 N N . THR A 1 219 ? 5.255 23.731 -11.033 1.00 96.62 219 THR A N 1
ATOM 1774 C CA . THR A 1 219 ? 4.199 24.020 -10.049 1.00 96.62 219 THR A CA 1
ATOM 1775 C C . THR A 1 219 ? 4.468 23.356 -8.696 1.00 96.62 219 THR A C 1
ATOM 1777 O O . THR A 1 219 ? 3.988 23.837 -7.667 1.00 96.62 219 THR A O 1
ATOM 1780 N N . LEU A 1 220 ? 5.279 22.292 -8.672 1.00 94.62 220 LEU A N 1
ATOM 1781 C CA . LEU A 1 220 ? 5.664 21.586 -7.453 1.00 94.62 220 LEU A CA 1
ATOM 1782 C C . LEU A 1 220 ? 6.808 22.287 -6.714 1.00 94.62 220 LEU A C 1
ATOM 1784 O O . LEU A 1 220 ? 7.712 22.908 -7.294 1.00 94.62 220 LEU A O 1
ATOM 1788 N N . SER A 1 221 ? 6.837 22.104 -5.393 1.00 96.75 221 SER A N 1
ATOM 1789 C CA . SER A 1 221 ? 7.921 22.637 -4.573 1.00 96.75 221 SER A CA 1
ATOM 1790 C C . SER A 1 221 ? 9.278 22.032 -4.968 1.00 96.75 221 SER A C 1
ATOM 1792 O O . SER A 1 221 ? 9.393 20.883 -5.405 1.00 96.75 221 SER A O 1
ATOM 1794 N N . ALA A 1 222 ? 10.364 22.780 -4.751 1.00 96.75 222 ALA A N 1
ATOM 1795 C CA . ALA A 1 222 ? 11.719 22.275 -5.000 1.00 96.75 222 ALA A CA 1
ATOM 1796 C C . ALA A 1 222 ? 12.068 21.039 -4.144 1.00 96.75 222 ALA A C 1
ATOM 1798 O O . ALA A 1 222 ? 12.976 20.279 -4.479 1.00 96.75 222 ALA A O 1
ATOM 1799 N N . GLN A 1 223 ? 11.388 20.839 -3.010 1.00 95.62 223 GLN A N 1
ATOM 1800 C CA . GLN A 1 223 ? 11.539 19.633 -2.199 1.00 95.62 223 GLN A CA 1
ATOM 1801 C C . GLN A 1 223 ? 10.877 18.426 -2.868 1.00 95.62 223 GLN A C 1
ATOM 1803 O O . GLN A 1 223 ? 11.494 17.367 -2.930 1.00 95.62 223 GLN A O 1
ATOM 1808 N N . GLU A 1 224 ? 9.664 18.576 -3.396 1.00 93.50 224 GLU A N 1
ATOM 1809 C CA . GLU A 1 224 ? 8.949 17.493 -4.079 1.00 93.50 224 GLU A CA 1
ATOM 1810 C C . GLU A 1 224 ? 9.623 17.084 -5.384 1.00 93.50 224 GLU A C 1
ATOM 1812 O O . GLU A 1 224 ? 9.767 15.888 -5.637 1.00 93.50 224 GLU A O 1
ATOM 1817 N N . ARG A 1 225 ? 10.106 18.053 -6.171 1.00 96.31 225 ARG A N 1
ATOM 1818 C CA . ARG A 1 225 ? 10.882 17.767 -7.385 1.00 96.31 225 ARG A CA 1
ATOM 1819 C C . ARG A 1 225 ? 12.141 16.963 -7.074 1.00 96.31 225 ARG A C 1
ATOM 1821 O O . ARG A 1 225 ? 12.340 15.897 -7.647 1.00 96.31 225 ARG A O 1
ATOM 1828 N N . ARG A 1 226 ? 12.930 17.404 -6.084 1.00 96.06 226 ARG A N 1
ATOM 1829 C CA . ARG A 1 226 ? 14.115 16.659 -5.617 1.00 96.06 226 ARG A CA 1
ATOM 1830 C C . ARG A 1 226 ? 13.756 15.280 -5.079 1.00 96.06 226 ARG A C 1
ATOM 1832 O O . ARG A 1 226 ? 14.471 14.324 -5.347 1.00 96.06 226 ARG A O 1
ATOM 1839 N N . ARG A 1 227 ? 12.641 15.154 -4.351 1.00 94.06 227 ARG A N 1
ATOM 1840 C CA . ARG A 1 227 ? 12.147 13.855 -3.881 1.00 94.06 227 ARG A CA 1
ATOM 1841 C C . ARG A 1 227 ? 11.862 12.926 -5.061 1.00 94.06 227 ARG A C 1
ATOM 1843 O O . ARG A 1 227 ? 12.265 11.772 -5.001 1.00 94.06 227 ARG A O 1
ATOM 1850 N N . ALA A 1 228 ? 11.212 13.412 -6.120 1.00 94.50 228 ALA A N 1
ATOM 1851 C CA . ALA A 1 228 ? 10.943 12.621 -7.319 1.00 94.50 228 ALA A CA 1
ATOM 1852 C C . ALA A 1 228 ? 12.235 12.198 -8.039 1.00 94.50 228 ALA A C 1
ATOM 1854 O O . ALA A 1 228 ? 12.374 11.028 -8.391 1.00 94.50 228 ALA A O 1
ATOM 1855 N N . GLU A 1 229 ? 13.201 13.110 -8.189 1.00 94.81 229 GLU A N 1
ATOM 1856 C CA . GLU A 1 229 ? 14.515 12.814 -8.777 1.00 94.81 229 GLU A CA 1
ATOM 1857 C C . GLU A 1 229 ? 15.277 11.755 -7.977 1.00 94.81 229 GLU A C 1
ATOM 1859 O O . GLU A 1 229 ? 15.705 10.752 -8.548 1.00 94.81 229 GLU A O 1
ATOM 1864 N N . SER A 1 230 ? 15.410 11.939 -6.660 1.00 93.75 230 SER A N 1
ATOM 1865 C CA . SER A 1 230 ? 16.062 10.959 -5.787 1.00 93.75 230 SER A CA 1
ATOM 1866 C C . SER A 1 230 ? 15.362 9.608 -5.871 1.00 93.75 230 SER A C 1
ATOM 1868 O O . SER A 1 230 ? 16.011 8.594 -6.089 1.00 93.75 230 SER A O 1
ATOM 1870 N N . TYR A 1 231 ? 14.029 9.582 -5.809 1.00 93.12 231 TYR A N 1
ATOM 1871 C CA . TYR A 1 231 ? 13.289 8.323 -5.845 1.00 93.12 231 TYR A CA 1
ATOM 1872 C C . TYR A 1 231 ? 13.443 7.584 -7.184 1.00 93.12 231 TYR A C 1
ATOM 1874 O O . TYR A 1 231 ? 13.590 6.360 -7.214 1.00 93.12 231 TYR A O 1
ATOM 1882 N N . LEU A 1 232 ? 13.469 8.327 -8.296 1.00 92.81 232 LEU A N 1
ATOM 1883 C CA . LEU A 1 232 ? 13.753 7.793 -9.627 1.00 92.81 232 LEU A CA 1
ATOM 1884 C C . LEU A 1 232 ? 15.149 7.153 -9.685 1.00 92.81 232 LEU A C 1
ATOM 1886 O O . LEU A 1 232 ? 15.281 6.021 -10.162 1.00 92.81 232 LEU A O 1
ATOM 1890 N N . GLN A 1 233 ? 16.171 7.854 -9.184 1.00 91.69 233 GLN A N 1
ATOM 1891 C CA . GLN A 1 233 ? 17.565 7.394 -9.186 1.00 91.69 233 GLN A CA 1
ATOM 1892 C C . GLN A 1 233 ? 17.806 6.214 -8.240 1.00 91.69 233 GLN A C 1
ATOM 1894 O O . GLN A 1 233 ? 18.531 5.287 -8.598 1.00 91.69 233 GLN A O 1
ATOM 1899 N N . ASP A 1 234 ? 17.178 6.218 -7.067 1.00 88.44 234 ASP A N 1
ATOM 1900 C CA . ASP A 1 234 ? 17.473 5.258 -6.003 1.00 88.44 234 ASP A CA 1
ATOM 1901 C C . ASP A 1 234 ? 16.643 3.971 -6.127 1.00 88.44 234 ASP A C 1
ATOM 1903 O O . ASP A 1 234 ? 17.122 2.883 -5.790 1.00 88.44 234 ASP A O 1
ATOM 1907 N N . HIS A 1 235 ? 15.410 4.056 -6.645 1.00 88.00 235 HIS A N 1
ATOM 1908 C CA . HIS A 1 235 ? 14.470 2.929 -6.619 1.00 88.00 235 HIS A CA 1
ATOM 1909 C C . HIS A 1 235 ? 14.076 2.396 -7.997 1.00 88.00 235 HIS A C 1
ATOM 1911 O O . HIS A 1 235 ? 13.924 1.181 -8.140 1.00 88.00 235 HIS A O 1
ATOM 1917 N N . VAL A 1 236 ? 13.930 3.255 -9.011 1.00 91.88 236 VAL A N 1
ATOM 1918 C CA . VAL A 1 236 ? 13.365 2.849 -10.311 1.00 91.88 236 VAL A CA 1
ATOM 1919 C C . VAL A 1 236 ? 14.452 2.521 -11.332 1.00 91.88 236 VAL A C 1
ATOM 1921 O O . VAL A 1 236 ? 14.476 1.409 -11.865 1.00 91.88 236 VAL A O 1
ATOM 1924 N N . LEU A 1 237 ? 15.399 3.432 -11.578 1.00 87.88 237 LEU A N 1
ATOM 1925 C CA . LEU A 1 237 ? 16.452 3.226 -12.583 1.00 87.88 237 LEU A CA 1
ATOM 1926 C C . LEU A 1 237 ? 17.362 2.019 -12.295 1.00 87.88 237 LEU A C 1
ATOM 1928 O O . LEU A 1 237 ? 17.621 1.253 -13.228 1.00 87.88 237 LEU A O 1
ATOM 1932 N N . PRO A 1 238 ? 17.805 1.749 -11.049 1.00 88.00 238 PRO A N 1
ATOM 1933 C CA . PRO A 1 238 ? 18.601 0.558 -10.752 1.00 88.00 238 PRO A CA 1
ATOM 1934 C C . PRO A 1 238 ? 17.817 -0.736 -10.983 1.00 88.00 238 PRO A C 1
ATOM 1936 O O . PRO A 1 238 ? 18.391 -1.797 -11.233 1.00 88.00 238 PRO A O 1
ATOM 1939 N N . TRP A 1 239 ? 16.493 -0.674 -10.864 1.00 86.19 239 TRP A N 1
ATOM 1940 C CA . TRP A 1 239 ? 15.606 -1.802 -11.104 1.00 86.19 239 TRP A CA 1
ATOM 1941 C C . TRP A 1 239 ? 15.399 -2.054 -12.592 1.00 86.19 239 TRP A C 1
ATOM 1943 O O . TRP A 1 239 ? 15.644 -3.172 -13.038 1.00 86.19 239 TRP A O 1
ATOM 1953 N N . LEU A 1 240 ? 15.057 -1.018 -13.359 1.00 85.50 240 LEU A N 1
ATOM 1954 C CA . LEU A 1 240 ? 14.958 -1.095 -14.817 1.00 85.50 240 LEU A CA 1
ATOM 1955 C C . LEU A 1 240 ? 16.281 -1.557 -15.433 1.00 85.50 240 LEU A C 1
ATOM 1957 O O . LEU A 1 240 ? 16.297 -2.507 -16.202 1.00 85.50 240 LEU A O 1
ATOM 1961 N N . SER A 1 241 ? 17.408 -0.981 -15.016 1.00 81.69 241 SER A N 1
ATOM 1962 C CA . SER A 1 241 ? 18.740 -1.379 -15.488 1.00 81.69 241 SER A CA 1
ATOM 1963 C C . SER A 1 241 ? 18.986 -2.887 -15.307 1.00 81.69 241 SER A C 1
ATOM 1965 O O . SER A 1 241 ? 19.317 -3.597 -16.260 1.00 81.69 241 SER A O 1
ATOM 1967 N N . ARG A 1 242 ? 18.699 -3.420 -14.111 1.00 79.25 242 ARG A N 1
ATOM 1968 C CA . ARG A 1 242 ? 18.794 -4.864 -13.844 1.00 79.25 242 ARG A CA 1
ATOM 1969 C C . ARG A 1 242 ? 17.806 -5.682 -14.670 1.00 79.25 242 ARG A C 1
ATOM 1971 O O . ARG A 1 242 ? 18.177 -6.751 -15.155 1.00 79.25 242 ARG A O 1
ATOM 1978 N N . ALA A 1 243 ? 16.573 -5.202 -14.804 1.00 74.94 243 ALA A N 1
ATOM 1979 C CA . ALA A 1 243 ? 15.516 -5.910 -15.509 1.00 74.94 243 ALA A CA 1
ATOM 1980 C C . ALA A 1 243 ? 15.806 -6.036 -17.014 1.00 74.94 243 ALA A C 1
ATOM 1982 O O . ALA A 1 243 ? 15.545 -7.085 -17.602 1.00 74.94 243 ALA A O 1
ATOM 1983 N N . LEU A 1 244 ? 16.426 -5.004 -17.590 1.00 72.06 244 LEU A N 1
ATOM 1984 C CA . LEU A 1 244 ? 16.823 -4.890 -18.996 1.00 72.06 244 LEU A CA 1
ATOM 1985 C C . LEU A 1 244 ? 18.191 -5.535 -19.292 1.00 72.06 244 LEU A C 1
ATOM 1987 O O . LEU A 1 244 ? 18.749 -5.361 -20.371 1.00 72.06 244 LEU A O 1
ATOM 1991 N N . GLY A 1 245 ? 18.763 -6.287 -18.348 1.00 64.38 245 GLY A N 1
ATOM 1992 C CA . GLY A 1 245 ? 19.976 -7.063 -18.600 1.00 64.38 245 GLY A CA 1
ATOM 1993 C C . GLY A 1 245 ? 21.291 -6.286 -18.498 1.00 64.38 245 GLY A C 1
ATOM 1994 O O . GLY A 1 245 ? 22.343 -6.859 -18.802 1.00 64.38 245 GLY A O 1
ATOM 1995 N N . PHE A 1 246 ? 21.289 -5.052 -17.979 1.00 52.09 246 PHE A N 1
ATOM 1996 C CA . PHE A 1 246 ? 22.508 -4.433 -17.456 1.00 52.09 246 PHE A CA 1
ATOM 1997 C C . PHE A 1 246 ? 22.828 -5.116 -16.122 1.00 52.09 246 PHE A C 1
ATOM 1999 O O . PHE A 1 246 ? 22.376 -4.725 -15.046 1.00 52.09 246 PHE A O 1
ATOM 2006 N N . GLY A 1 247 ? 23.525 -6.252 -16.198 1.00 46.62 247 GLY A N 1
ATOM 2007 C CA . GLY A 1 247 ? 23.766 -7.103 -15.041 1.00 46.62 247 GLY A CA 1
ATOM 2008 C C . GLY A 1 247 ? 24.414 -6.348 -13.876 1.00 46.62 247 GLY A C 1
ATOM 2009 O O . GLY A 1 247 ? 25.218 -5.439 -14.068 1.00 46.62 247 GLY A O 1
ATOM 2010 N N . ILE A 1 248 ? 24.160 -6.828 -12.653 1.00 45.22 248 ILE A N 1
ATOM 2011 C CA . ILE A 1 248 ? 24.685 -6.320 -11.362 1.00 45.22 248 ILE A CA 1
ATOM 2012 C C . ILE A 1 248 ? 26.238 -6.294 -11.308 1.00 45.22 248 ILE A C 1
ATOM 2014 O O . ILE A 1 248 ? 26.840 -5.820 -10.352 1.00 45.22 248 ILE A O 1
ATOM 2018 N N . LYS A 1 249 ? 26.917 -6.796 -12.347 1.00 46.16 249 LYS A N 1
ATOM 2019 C CA . LYS A 1 249 ? 28.381 -6.831 -12.492 1.00 46.16 249 LYS A CA 1
ATOM 2020 C C . LYS A 1 249 ? 28.885 -6.331 -13.853 1.00 46.16 249 LYS A C 1
ATOM 2022 O O . LYS A 1 249 ? 29.976 -6.719 -14.263 1.00 46.16 249 LYS A O 1
ATOM 2027 N N . GLY A 1 250 ? 28.085 -5.563 -14.595 1.00 46.62 250 GLY A N 1
ATOM 2028 C CA . GLY A 1 250 ? 28.476 -5.067 -15.920 1.00 46.62 250 GLY A CA 1
ATOM 2029 C C . GLY A 1 250 ? 28.661 -6.163 -16.977 1.00 46.62 250 GLY A C 1
ATOM 2030 O O . GLY A 1 250 ? 29.274 -5.915 -18.009 1.00 46.62 250 GLY A O 1
ATOM 2031 N N . ARG A 1 251 ? 28.152 -7.383 -16.740 1.00 42.62 251 ARG A N 1
ATOM 2032 C CA . ARG A 1 251 ? 28.039 -8.402 -17.790 1.00 42.62 251 ARG A CA 1
ATOM 2033 C C . ARG A 1 251 ? 26.637 -8.321 -18.385 1.00 42.62 251 ARG A C 1
ATOM 2035 O O . ARG A 1 251 ? 25.686 -8.506 -17.621 1.00 42.62 251 ARG A O 1
ATOM 2042 N N . PRO A 1 252 ? 26.507 -8.054 -19.693 1.00 54.78 252 PRO A N 1
ATOM 2043 C CA . PRO A 1 252 ? 25.217 -8.083 -20.359 1.00 54.78 252 PRO A CA 1
ATOM 2044 C C . PRO A 1 252 ? 24.609 -9.475 -20.193 1.00 54.78 252 PRO A C 1
ATOM 2046 O O . PRO A 1 252 ? 25.271 -10.477 -20.475 1.00 54.78 252 PRO A O 1
ATOM 2049 N N . ARG A 1 253 ? 23.367 -9.549 -19.714 1.00 65.94 253 ARG A N 1
ATOM 2050 C CA . ARG A 1 253 ? 22.554 -10.743 -19.944 1.00 65.94 253 ARG A CA 1
ATOM 2051 C C . ARG A 1 253 ? 22.115 -10.689 -21.401 1.00 65.94 253 ARG A C 1
ATOM 2053 O O . ARG A 1 253 ? 21.639 -9.653 -21.857 1.00 65.94 253 ARG A O 1
ATOM 2060 N N . GLU A 1 254 ? 22.280 -11.789 -22.124 1.00 69.75 254 GLU A N 1
ATOM 2061 C CA . GLU A 1 254 ? 21.709 -11.890 -23.459 1.00 69.75 254 GLU A CA 1
ATOM 2062 C C . GLU A 1 254 ? 20.187 -11.948 -23.320 1.00 69.75 254 GLU A C 1
ATOM 2064 O O . GLU A 1 254 ? 19.639 -12.892 -22.748 1.00 69.75 254 GLU A O 1
ATOM 2069 N N . LEU A 1 255 ? 19.535 -10.869 -23.748 1.00 69.12 255 LEU A N 1
ATOM 2070 C CA . LEU A 1 255 ? 18.086 -10.777 -23.800 1.00 69.12 255 LEU A CA 1
ATOM 2071 C C . LEU A 1 255 ? 17.565 -11.666 -24.933 1.00 69.12 255 LEU A C 1
ATOM 2073 O O . LEU A 1 255 ? 18.138 -11.662 -26.034 1.00 69.12 255 LEU A O 1
ATOM 2077 N N . SER A 1 256 ? 16.476 -12.387 -24.680 1.00 74.81 256 SER A N 1
ATOM 2078 C CA . SER A 1 256 ? 15.741 -13.109 -25.713 1.00 74.81 256 SER A CA 1
ATOM 2079 C C . SER A 1 256 ? 15.216 -12.140 -26.790 1.00 74.81 256 SER A C 1
ATOM 2081 O O . SER A 1 256 ? 15.143 -10.925 -26.569 1.00 74.81 256 SER A O 1
ATOM 2083 N N . PRO A 1 257 ? 14.879 -12.627 -27.994 1.00 78.94 257 PRO A N 1
ATOM 2084 C CA . PRO A 1 257 ? 14.238 -11.800 -29.015 1.00 78.94 257 PRO A CA 1
ATOM 2085 C C . PRO A 1 257 ? 12.957 -11.115 -28.511 1.00 78.94 257 PRO A C 1
ATOM 2087 O O . PRO A 1 257 ? 12.756 -9.933 -28.772 1.00 78.94 257 PRO A O 1
ATOM 2090 N N . GLU A 1 258 ? 12.140 -11.827 -27.735 1.00 75.12 258 GLU A N 1
ATOM 2091 C CA . GLU A 1 258 ? 10.895 -11.319 -27.147 1.00 75.12 258 GLU A CA 1
ATOM 2092 C C . GLU A 1 258 ? 11.167 -10.234 -26.096 1.00 75.12 258 GLU A C 1
ATOM 2094 O O . GLU A 1 258 ? 10.473 -9.220 -26.058 1.00 75.12 258 GLU A O 1
ATOM 2099 N N . GLU A 1 259 ? 12.215 -10.413 -25.281 1.00 68.62 259 GLU A N 1
ATOM 2100 C CA . GLU A 1 259 ? 12.705 -9.403 -24.337 1.00 68.62 259 GLU A CA 1
ATOM 2101 C C . GLU A 1 259 ? 13.068 -8.100 -25.051 1.00 68.62 259 GLU A C 1
ATOM 2103 O O . GLU A 1 259 ? 12.639 -7.024 -24.644 1.00 68.62 259 GLU A O 1
ATOM 2108 N N . LYS A 1 260 ? 13.837 -8.192 -26.138 1.00 78.06 260 LYS A N 1
ATOM 2109 C CA . LYS A 1 260 ? 14.276 -7.020 -26.909 1.00 78.06 260 LYS A CA 1
ATOM 2110 C C . LYS A 1 260 ? 13.107 -6.296 -27.566 1.00 78.06 260 LYS A C 1
ATOM 2112 O O . LYS A 1 260 ? 13.087 -5.069 -27.571 1.00 78.06 260 LYS A O 1
ATOM 2117 N N . GLU A 1 261 ? 12.150 -7.047 -28.101 1.00 79.31 261 GLU A N 1
ATOM 2118 C CA . GLU A 1 261 ? 10.984 -6.485 -28.778 1.00 79.31 261 GLU A CA 1
ATOM 2119 C C . GLU A 1 261 ? 10.053 -5.746 -27.812 1.00 79.31 261 GLU A C 1
ATOM 2121 O O . GLU A 1 261 ? 9.624 -4.635 -28.110 1.00 79.31 261 GLU A O 1
ATOM 2126 N N . LEU A 1 262 ? 9.807 -6.303 -26.623 1.00 71.56 262 LEU A N 1
ATOM 2127 C CA . LEU A 1 262 ? 9.029 -5.619 -25.590 1.00 71.56 262 LEU A CA 1
ATOM 2128 C C . LEU A 1 262 ? 9.709 -4.322 -25.139 1.00 71.56 262 LEU A C 1
ATOM 2130 O O . LEU A 1 262 ? 9.049 -3.300 -24.998 1.00 71.56 262 LEU A O 1
ATOM 2134 N N . ILE A 1 263 ? 11.025 -4.351 -24.922 1.00 71.75 263 ILE A N 1
ATOM 2135 C CA . ILE A 1 263 ? 11.783 -3.160 -24.513 1.00 71.75 263 ILE A CA 1
ATOM 2136 C C . ILE A 1 263 ? 11.686 -2.082 -25.588 1.00 71.75 263 ILE A C 1
ATOM 2138 O O . ILE A 1 263 ? 11.385 -0.935 -25.270 1.00 71.75 263 ILE A O 1
ATOM 2142 N N . ARG A 1 264 ? 11.867 -2.467 -26.856 1.00 79.88 264 ARG A N 1
ATOM 2143 C CA . ARG A 1 264 ? 11.699 -1.572 -28.002 1.00 79.88 264 ARG A CA 1
ATOM 2144 C C . ARG A 1 264 ? 10.296 -0.966 -28.025 1.00 79.88 264 ARG A C 1
ATOM 2146 O O . ARG A 1 264 ? 10.166 0.244 -28.161 1.00 79.88 264 ARG A O 1
ATOM 2153 N N . HIS A 1 265 ? 9.264 -1.784 -27.831 1.00 78.75 265 HIS A N 1
ATOM 2154 C CA . HIS A 1 265 ? 7.880 -1.323 -27.809 1.00 78.75 265 HIS A CA 1
ATOM 2155 C C . HIS A 1 265 ? 7.604 -0.359 -26.648 1.00 78.75 265 HIS A C 1
ATOM 2157 O O . HIS A 1 265 ? 7.047 0.706 -26.872 1.00 78.75 265 HIS A O 1
ATOM 2163 N N . LEU A 1 266 ? 8.072 -0.659 -25.433 1.00 69.19 266 LEU A N 1
ATOM 2164 C CA . LEU A 1 266 ? 7.918 0.223 -24.269 1.00 69.19 266 LEU A CA 1
ATOM 2165 C C . LEU A 1 266 ? 8.685 1.548 -24.427 1.00 69.19 266 LEU A C 1
ATOM 2167 O O . LEU A 1 266 ? 8.233 2.593 -23.957 1.00 69.19 266 LEU A O 1
ATOM 2171 N N . GLU A 1 267 ? 9.837 1.536 -25.101 1.00 71.00 267 GLU A N 1
ATOM 2172 C CA . GLU A 1 267 ? 10.585 2.751 -25.450 1.00 71.00 267 GLU A CA 1
ATOM 2173 C C . GLU A 1 267 ? 9.875 3.580 -26.539 1.00 71.00 267 GLU A C 1
ATOM 2175 O O . GLU A 1 267 ? 9.847 4.815 -26.463 1.00 71.00 267 GLU A O 1
ATOM 2180 N N . GLU A 1 268 ? 9.254 2.920 -27.519 1.00 77.25 268 GLU A N 1
ATOM 2181 C CA . GLU A 1 268 ? 8.448 3.543 -28.578 1.00 77.25 268 GLU A CA 1
ATOM 2182 C C . GLU A 1 268 ? 7.131 4.121 -28.024 1.00 77.25 268 GLU A C 1
ATOM 2184 O O . GLU A 1 268 ? 6.802 5.283 -28.262 1.00 77.25 268 GLU A O 1
ATOM 2189 N N . GLU A 1 269 ? 6.396 3.379 -27.201 1.00 65.62 269 GLU A N 1
ATOM 2190 C CA . GLU A 1 269 ? 5.158 3.857 -26.575 1.00 65.62 269 GLU A CA 1
ATOM 2191 C C . GLU A 1 269 ? 5.431 4.940 -25.529 1.00 65.62 269 GLU A C 1
ATOM 2193 O O . GLU A 1 269 ? 4.736 5.961 -25.475 1.00 65.62 269 GLU A O 1
ATOM 2198 N N . GLY A 1 270 ? 6.516 4.799 -24.764 1.00 54.72 270 GLY A N 1
ATOM 2199 C CA . GLY A 1 270 ? 6.955 5.827 -23.830 1.00 54.72 270 GLY A CA 1
ATOM 2200 C C . GLY A 1 270 ? 7.385 7.134 -24.501 1.00 54.72 270 GLY A C 1
ATOM 2201 O O . GLY A 1 270 ? 7.338 8.192 -23.868 1.00 54.72 270 GLY A O 1
ATOM 2202 N N . THR A 1 271 ? 7.745 7.102 -25.788 1.00 45.47 271 THR A N 1
ATOM 2203 C CA . THR A 1 271 ? 7.954 8.310 -26.600 1.00 45.47 271 THR A CA 1
ATOM 2204 C C . THR A 1 271 ? 6.665 8.829 -27.253 1.00 45.47 271 THR A C 1
ATOM 2206 O O . THR A 1 271 ? 6.596 10.022 -27.558 1.00 45.47 271 THR A O 1
ATOM 2209 N N . HIS A 1 272 ? 5.615 8.010 -27.384 1.00 39.06 272 HIS A N 1
ATOM 2210 C CA . HIS A 1 272 ? 4.302 8.419 -27.899 1.00 39.06 272 HIS A CA 1
ATOM 2211 C C . HIS A 1 272 ? 3.399 9.113 -26.866 1.00 39.06 272 HIS A C 1
ATOM 2213 O O . HIS A 1 272 ? 2.716 10.067 -27.239 1.00 39.06 272 HIS A O 1
ATOM 2219 N N . ILE A 1 273 ? 3.472 8.768 -25.573 1.00 36.94 273 ILE A N 1
ATOM 2220 C CA . ILE A 1 273 ? 2.766 9.502 -24.492 1.00 36.94 273 ILE A CA 1
ATOM 2221 C C . ILE A 1 273 ? 3.225 10.978 -24.413 1.00 36.94 273 ILE A C 1
ATOM 2223 O O . ILE A 1 273 ? 2.476 11.858 -23.996 1.00 36.94 273 ILE A O 1
ATOM 2227 N N . ARG A 1 274 ? 4.428 11.294 -24.918 1.00 38.22 274 ARG A N 1
ATOM 2228 C CA . ARG A 1 274 ? 4.928 12.673 -25.086 1.00 38.22 274 ARG A CA 1
ATOM 2229 C C . ARG A 1 274 ? 4.226 13.485 -26.181 1.00 38.22 274 ARG A C 1
ATOM 2231 O O . ARG A 1 274 ? 4.405 14.696 -26.205 1.00 38.22 274 ARG A O 1
ATOM 2238 N N . ARG A 1 275 ? 3.502 12.849 -27.108 1.00 33.97 275 ARG A N 1
ATOM 2239 C CA . ARG A 1 275 ? 2.872 13.509 -28.270 1.00 33.97 275 ARG A CA 1
ATOM 2240 C C . ARG A 1 275 ? 1.351 13.635 -28.170 1.00 33.97 275 ARG A C 1
ATOM 2242 O O . ARG A 1 275 ? 0.755 14.234 -29.054 1.00 33.97 275 ARG A O 1
ATOM 2249 N N . SER A 1 276 ? 0.729 13.078 -27.133 1.00 27.16 276 SER A N 1
ATOM 2250 C CA . SER A 1 276 ? -0.727 13.104 -26.941 1.00 27.16 276 SER A CA 1
ATOM 2251 C C . SER A 1 276 ? -1.209 14.128 -25.908 1.00 27.16 276 SER A C 1
ATOM 2253 O O . SER A 1 276 ? -2.384 14.112 -25.558 1.00 27.16 276 SER A O 1
ATOM 2255 N N . VAL A 1 277 ? -0.343 15.032 -25.436 1.00 32.59 277 VAL A N 1
ATOM 2256 C CA . VAL A 1 277 ? -0.807 16.283 -24.819 1.00 32.59 277 VAL A CA 1
ATOM 2257 C C . VAL A 1 277 ? -1.138 17.224 -25.979 1.00 32.59 277 VAL A C 1
ATOM 2259 O O . VAL A 1 277 ? -0.224 17.530 -26.748 1.00 32.59 277 VAL A O 1
ATOM 2262 N N . PRO A 1 278 ? -2.403 17.632 -26.176 1.00 33.66 278 PRO A N 1
ATOM 2263 C CA . PRO A 1 278 ? -2.719 18.653 -27.161 1.00 33.66 278 PRO A CA 1
ATOM 2264 C C . PRO A 1 278 ? -1.948 19.914 -26.767 1.00 33.66 278 PRO A C 1
ATOM 2266 O O . PRO A 1 278 ? -2.060 20.367 -25.628 1.00 33.66 278 PRO A O 1
ATOM 2269 N N . GLU A 1 279 ? -1.142 20.455 -27.677 1.00 38.62 279 GLU A N 1
ATOM 2270 C CA . GLU A 1 279 ? -0.739 21.854 -27.571 1.00 38.62 279 GLU A CA 1
ATOM 2271 C C . GLU A 1 279 ? -2.039 22.659 -27.690 1.00 38.62 279 GLU A C 1
ATOM 2273 O O . GLU A 1 279 ? -2.633 22.725 -28.765 1.00 38.62 279 GLU A O 1
ATOM 2278 N N . GLU A 1 280 ? -2.559 23.143 -26.559 1.00 40.78 280 GLU A N 1
ATOM 2279 C CA . GLU A 1 280 ? -3.644 24.121 -26.561 1.00 40.78 280 GLU A CA 1
ATOM 2280 C C . GLU A 1 280 ? -3.129 25.392 -27.251 1.00 40.78 280 GLU A C 1
ATOM 2282 O O . GLU A 1 280 ? -2.133 25.982 -26.820 1.00 40.78 280 GLU A O 1
ATOM 2287 N N . GLU A 1 281 ? -3.789 25.751 -28.358 1.00 39.62 281 GLU A N 1
ATOM 2288 C CA . GLU A 1 281 ? -3.736 27.075 -28.995 1.00 39.62 281 GLU A CA 1
ATOM 2289 C C . GLU A 1 281 ? -4.362 28.158 -28.105 1.00 39.62 281 GLU A C 1
ATOM 2291 O O . GLU A 1 281 ? -5.413 27.888 -27.475 1.00 39.62 281 GLU A O 1
#

pLDDT: mean 80.91, std 20.5, range [27.16, 98.12]

Sequence (281 aa):
MYNDYFSAFHLGPCRWGVSLVLLVVLLAFSAAGTAEQLLLCNFNPAPELPYESTSFEQDALYAEAKQLDKKDQALAACRALRQDSSAPWELQRWATLREIEILTVMDQEHAALDLGKAWLRQNPDDPGALEIRVELGKIVAQRRHSGFMPTLQEVDEIFTDIFNNHDPDSWHVVTAHIQYAQKLQKFYFSDRDWTVYARCIEQLYIARQCLEKRAKDETLSAQERRRAESYLQDHVLPWLSRALGFGIKGRPRELSPEEKELIRHLEEEGTHIRRSVPEEE